Protein AF-A0A2N7QGK2-F1 (afdb_monomer_lite)

Structure (mmCIF, N/CA/C/O backbone):
data_AF-A0A2N7QGK2-F1
#
_entry.id   AF-A0A2N7QGK2-F1
#
loop_
_atom_site.group_PDB
_atom_site.id
_atom_site.type_symbol
_atom_site.label_atom_id
_atom_site.label_alt_id
_atom_site.label_comp_id
_atom_site.label_asym_id
_atom_site.label_entity_id
_atom_site.label_seq_id
_atom_site.pdbx_PDB_ins_code
_atom_site.Cartn_x
_atom_site.Cartn_y
_atom_site.Cartn_z
_atom_site.occupancy
_atom_site.B_iso_or_equiv
_atom_site.auth_seq_id
_atom_site.auth_comp_id
_atom_site.auth_asym_id
_atom_site.auth_atom_id
_atom_site.pdbx_PDB_model_num
ATOM 1 N N . MET A 1 1 ? 21.450 4.626 -48.735 1.00 31.59 1 MET A N 1
ATOM 2 C CA . MET A 1 1 ? 20.689 3.385 -48.487 1.00 31.59 1 MET A CA 1
ATOM 3 C C . MET A 1 1 ? 21.695 2.359 -48.009 1.00 31.59 1 MET A C 1
ATOM 5 O O . MET A 1 1 ? 22.580 2.026 -48.781 1.00 31.59 1 MET A O 1
ATOM 9 N N . VAL A 1 2 ? 21.659 1.987 -46.730 1.00 31.34 2 VAL A N 1
ATOM 10 C CA . VAL A 1 2 ? 22.520 0.929 -46.180 1.00 31.34 2 VAL A CA 1
ATOM 11 C C . VAL A 1 2 ? 21.706 -0.359 -46.260 1.00 31.34 2 VAL A C 1
ATOM 13 O O . VAL A 1 2 ? 20.576 -0.383 -45.774 1.00 31.34 2 VAL A O 1
ATOM 16 N N . GLU A 1 3 ? 22.226 -1.366 -46.961 1.00 29.84 3 GLU A N 1
ATOM 17 C CA . GLU A 1 3 ? 21.602 -2.686 -47.079 1.00 29.84 3 GLU A CA 1
ATOM 18 C C . GLU A 1 3 ? 21.411 -3.307 -45.692 1.00 29.84 3 GLU A C 1
ATOM 20 O O . GLU A 1 3 ? 22.331 -3.336 -44.874 1.00 29.84 3 GLU A O 1
ATOM 25 N N . ALA A 1 4 ? 20.201 -3.799 -45.431 1.00 34.41 4 ALA A N 1
ATOM 26 C CA . ALA A 1 4 ? 19.897 -4.570 -44.238 1.00 34.41 4 ALA A CA 1
ATOM 27 C C . ALA A 1 4 ? 20.666 -5.899 -44.302 1.00 34.41 4 ALA A C 1
ATOM 29 O O . ALA A 1 4 ? 20.315 -6.790 -45.076 1.00 34.41 4 ALA A O 1
ATOM 30 N N . GLY A 1 5 ? 21.730 -6.019 -43.505 1.00 33.16 5 GLY A N 1
ATOM 31 C CA . GLY A 1 5 ? 22.451 -7.273 -43.322 1.00 33.16 5 GLY A CA 1
ATOM 32 C C . GLY A 1 5 ? 21.497 -8.357 -42.819 1.00 33.16 5 GLY A C 1
ATOM 33 O O . GLY A 1 5 ? 20.797 -8.170 -41.824 1.00 33.16 5 GLY A O 1
ATOM 34 N N . SER A 1 6 ? 21.430 -9.485 -43.529 1.00 34.91 6 SER A N 1
ATOM 35 C CA . SER A 1 6 ? 20.598 -10.616 -43.125 1.00 34.91 6 SER A CA 1
ATOM 36 C C . SER A 1 6 ? 21.133 -11.196 -41.814 1.00 34.91 6 SER A C 1
ATOM 38 O O . SER A 1 6 ? 22.239 -11.745 -41.793 1.00 34.91 6 SER A O 1
ATOM 40 N N . ALA A 1 7 ? 20.355 -11.110 -40.737 1.00 37.59 7 ALA A N 1
ATOM 41 C CA . ALA A 1 7 ? 20.659 -11.801 -39.491 1.00 37.59 7 ALA A CA 1
ATOM 42 C C . ALA A 1 7 ? 20.713 -13.316 -39.763 1.00 37.59 7 ALA A C 1
ATOM 44 O O . ALA A 1 7 ? 19.697 -13.945 -40.069 1.00 37.59 7 ALA A O 1
ATOM 45 N N . LYS A 1 8 ? 21.913 -13.905 -39.717 1.00 37.50 8 LYS A N 1
ATOM 46 C CA . LYS A 1 8 ? 22.074 -15.362 -39.766 1.00 37.50 8 LYS A CA 1
ATOM 47 C C . LYS A 1 8 ? 21.465 -15.968 -38.500 1.00 37.50 8 LYS A C 1
ATOM 49 O O . LYS A 1 8 ? 21.652 -15.451 -37.405 1.00 37.50 8 LYS A O 1
ATOM 54 N N . LYS A 1 9 ? 20.751 -17.081 -38.672 1.00 42.34 9 LYS A N 1
ATOM 55 C CA . LYS A 1 9 ? 20.198 -17.901 -37.588 1.00 42.34 9 LYS A CA 1
ATOM 56 C C . LYS A 1 9 ? 21.354 -18.374 -36.688 1.00 42.34 9 LYS A C 1
ATOM 58 O O . LYS A 1 9 ? 22.266 -19.024 -37.193 1.00 42.34 9 LYS A O 1
ATOM 63 N N . MET A 1 10 ? 21.331 -18.006 -35.406 1.00 48.97 10 MET A N 1
ATOM 64 C CA . MET A 1 10 ? 22.298 -18.466 -34.400 1.00 48.97 10 MET A CA 1
ATOM 65 C C . MET A 1 10 ? 22.068 -19.942 -34.065 1.00 48.97 10 MET A C 1
ATOM 67 O O . MET A 1 10 ? 20.923 -20.364 -33.895 1.00 48.97 10 MET A O 1
ATOM 71 N N . ASP A 1 11 ? 23.154 -20.697 -33.905 1.00 47.22 11 ASP A N 1
ATOM 72 C CA . ASP A 1 11 ? 23.124 -21.965 -33.178 1.00 47.22 11 ASP A CA 1
ATOM 73 C C . ASP A 1 11 ? 23.113 -21.665 -31.666 1.00 47.22 11 ASP A C 1
ATOM 75 O O . ASP A 1 11 ? 23.934 -20.866 -31.201 1.00 47.22 11 ASP A O 1
ATOM 79 N N . PRO A 1 12 ? 22.197 -22.257 -30.877 1.00 49.91 12 PRO A N 1
ATOM 80 C CA . PRO A 1 12 ? 22.110 -21.995 -29.444 1.00 49.91 12 PRO A CA 1
ATOM 81 C C . PRO A 1 12 ? 23.378 -22.492 -28.738 1.00 49.91 12 PRO A C 1
ATOM 83 O O . PRO A 1 12 ? 23.637 -23.692 -28.649 1.00 49.91 12 PRO A O 1
ATOM 86 N N . ASN A 1 13 ? 24.189 -21.562 -28.230 1.00 52.72 13 ASN A N 1
ATOM 87 C CA . ASN A 1 13 ? 25.370 -21.877 -27.433 1.00 52.72 13 ASN A CA 1
ATOM 88 C C . ASN A 1 13 ? 24.963 -22.034 -25.956 1.00 52.72 13 ASN A C 1
ATOM 90 O O . ASN A 1 13 ? 24.360 -21.140 -25.368 1.00 52.72 13 ASN A O 1
ATOM 94 N N . LEU A 1 14 ? 25.321 -23.168 -25.348 1.00 46.94 14 LEU A N 1
ATOM 95 C CA . LEU A 1 14 ? 24.983 -23.544 -23.968 1.00 46.94 14 LEU A CA 1
ATOM 96 C C . LEU A 1 14 ? 25.544 -22.571 -22.907 1.00 46.94 14 LEU A C 1
ATOM 98 O O . LEU A 1 14 ? 25.054 -22.530 -21.783 1.00 46.94 14 LEU A O 1
ATOM 102 N N . PHE A 1 15 ? 26.571 -21.790 -23.260 1.00 49.19 15 PHE A N 1
ATOM 103 C CA . PHE A 1 15 ? 27.162 -20.754 -22.404 1.00 49.19 15 PHE A CA 1
ATOM 104 C C . PHE A 1 15 ? 26.573 -19.356 -22.639 1.00 49.19 15 PHE A C 1
ATOM 106 O O . PHE A 1 15 ? 26.919 -18.415 -21.925 1.00 49.19 15 PHE A O 1
ATOM 113 N N . THR A 1 16 ? 25.691 -19.200 -23.629 1.00 53.72 16 THR A N 1
ATOM 114 C CA . THR A 1 16 ? 24.839 -18.013 -23.749 1.00 53.72 16 THR A CA 1
ATOM 115 C C . THR A 1 16 ? 23.720 -18.196 -22.745 1.00 53.72 16 THR A C 1
ATOM 117 O O . THR A 1 16 ? 22.772 -18.942 -22.972 1.00 53.72 16 THR A O 1
ATOM 120 N N . ILE A 1 17 ? 23.870 -17.562 -21.587 1.00 50.09 17 ILE A N 1
ATOM 121 C CA . ILE A 1 17 ? 22.750 -17.362 -20.681 1.00 50.09 17 ILE A CA 1
ATOM 122 C C . ILE A 1 17 ? 21.786 -16.462 -21.455 1.00 50.09 17 ILE A C 1
ATOM 124 O O . ILE A 1 17 ? 22.026 -15.265 -21.579 1.00 50.09 17 ILE A O 1
ATOM 128 N N . GLU A 1 18 ? 20.750 -17.044 -22.057 1.00 49.44 18 GLU A N 1
ATOM 129 C CA . GLU A 1 18 ? 19.588 -16.274 -22.486 1.00 49.44 18 GLU A CA 1
ATOM 130 C C . GLU A 1 18 ? 18.970 -15.682 -21.218 1.00 49.44 18 GLU A C 1
ATOM 132 O O . GLU A 1 18 ? 18.268 -16.358 -20.459 1.00 49.44 18 GLU A O 1
ATOM 137 N N . GLU A 1 19 ? 19.305 -14.429 -20.929 1.00 53.41 19 GLU A N 1
ATOM 138 C CA . GLU A 1 19 ? 18.652 -13.672 -19.874 1.00 53.41 19 GLU A CA 1
ATOM 139 C C . GLU A 1 19 ? 17.270 -13.250 -20.372 1.00 53.41 19 GLU A C 1
ATOM 141 O O . GLU A 1 19 ? 17.072 -12.158 -20.896 1.00 53.41 19 GLU A O 1
ATOM 146 N N . HIS A 1 20 ? 16.294 -14.145 -20.219 1.00 56.91 20 HIS A N 1
ATOM 147 C CA . HIS A 1 20 ? 14.888 -13.801 -20.406 1.00 56.91 20 HIS A CA 1
ATOM 148 C C . HIS A 1 20 ? 14.471 -12.836 -19.291 1.00 56.91 20 HIS A C 1
ATOM 150 O O . HIS A 1 20 ? 14.299 -13.236 -18.136 1.00 56.91 20 HIS A O 1
ATOM 156 N N . GLN A 1 21 ? 14.338 -11.552 -19.623 1.00 66.00 21 GLN A N 1
ATOM 157 C CA . GLN A 1 21 ? 13.759 -10.563 -18.720 1.00 66.00 21 GLN A CA 1
ATOM 158 C C . GLN A 1 21 ? 12.235 -10.682 -18.757 1.00 66.00 21 GLN A C 1
ATOM 160 O O . GLN A 1 21 ? 11.614 -10.631 -19.813 1.00 66.00 21 GLN A O 1
ATOM 165 N N . THR A 1 22 ? 11.610 -10.828 -17.591 1.00 73.00 22 THR A N 1
ATOM 166 C CA . THR A 1 22 ? 10.149 -10.886 -17.464 1.00 73.00 22 THR A CA 1
ATOM 167 C C . THR A 1 22 ? 9.682 -9.848 -16.457 1.00 73.00 22 THR A C 1
ATOM 169 O O . THR A 1 22 ? 10.324 -9.627 -15.430 1.00 73.00 22 THR A O 1
ATOM 172 N N . TYR A 1 23 ? 8.541 -9.223 -16.735 1.00 80.88 23 TYR A N 1
ATOM 173 C CA . TYR A 1 23 ? 7.932 -8.239 -15.847 1.00 80.88 23 TYR A CA 1
ATOM 174 C C . TYR A 1 23 ? 6.905 -8.891 -14.923 1.00 80.88 23 TYR A C 1
ATOM 176 O O . TYR A 1 23 ? 6.060 -9.673 -15.356 1.00 80.88 23 TYR A O 1
ATOM 184 N N . TYR A 1 24 ? 6.948 -8.518 -13.647 1.00 83.44 24 TYR A N 1
ATOM 185 C CA . TYR A 1 24 ? 5.955 -8.911 -12.653 1.00 83.44 24 TYR A CA 1
ATOM 186 C C . TYR A 1 24 ? 4.996 -7.754 -12.382 1.00 83.44 24 TYR A C 1
ATOM 188 O O . TYR A 1 24 ? 5.403 -6.594 -12.328 1.00 83.44 24 TYR A O 1
ATOM 196 N N . ILE A 1 25 ? 3.719 -8.078 -12.178 1.00 85.50 25 ILE A N 1
ATOM 197 C CA . ILE A 1 25 ? 2.685 -7.104 -11.825 1.00 85.50 25 ILE A CA 1
ATOM 198 C C . ILE A 1 25 ? 2.242 -7.363 -10.391 1.00 85.50 25 ILE A C 1
ATOM 200 O O . ILE A 1 25 ? 1.795 -8.460 -10.050 1.00 85.50 25 ILE A O 1
ATOM 204 N N . TYR A 1 26 ? 2.310 -6.322 -9.567 1.00 87.00 26 TYR A N 1
ATOM 205 C CA . TYR A 1 26 ? 1.813 -6.331 -8.198 1.00 87.00 26 TYR A CA 1
ATOM 206 C C . TYR A 1 26 ? 0.690 -5.306 -8.056 1.00 87.00 26 TYR A C 1
ATOM 208 O O . TYR A 1 26 ? 0.735 -4.220 -8.630 1.00 87.00 26 TYR A O 1
ATOM 216 N N . THR A 1 27 ? -0.340 -5.645 -7.285 1.00 89.12 27 THR A N 1
ATOM 217 C CA . THR A 1 27 ? -1.419 -4.718 -6.928 1.00 89.12 27 THR A CA 1
ATOM 218 C C . THR A 1 27 ? -1.543 -4.696 -5.418 1.00 89.12 27 THR A C 1
ATOM 220 O O . THR A 1 27 ? -1.764 -5.734 -4.799 1.00 89.12 27 THR A O 1
ATOM 223 N N . VAL A 1 28 ? -1.400 -3.509 -4.833 1.00 89.50 28 VAL A N 1
ATOM 224 C CA . VAL A 1 28 ? -1.528 -3.290 -3.393 1.00 89.50 28 VAL A CA 1
ATOM 225 C C . VAL A 1 28 ? -2.655 -2.294 -3.168 1.00 89.50 28 VAL A C 1
ATOM 227 O O . VAL A 1 28 ? -2.671 -1.221 -3.768 1.00 89.50 28 VAL A O 1
ATOM 230 N N . VAL A 1 29 ? -3.607 -2.661 -2.312 1.00 91.44 29 VAL A N 1
ATOM 231 C CA . VAL A 1 29 ? -4.734 -1.810 -1.920 1.00 91.44 29 VAL A CA 1
ATOM 232 C C . VAL A 1 29 ? -4.674 -1.626 -0.413 1.00 91.44 29 VAL A C 1
ATOM 234 O O . VAL A 1 29 ? -4.607 -2.605 0.329 1.00 91.44 29 VAL A O 1
ATOM 237 N N . ILE A 1 30 ? -4.682 -0.371 0.031 1.00 90.31 30 ILE A N 1
ATOM 238 C CA . ILE A 1 30 ? -4.550 -0.007 1.441 1.00 90.31 30 ILE A CA 1
ATOM 239 C C . ILE A 1 30 ? -5.795 0.775 1.858 1.00 90.31 30 ILE A C 1
ATOM 241 O O . ILE A 1 30 ? -6.020 1.887 1.385 1.00 90.31 30 ILE A O 1
ATOM 245 N N . ASP A 1 31 ? -6.591 0.209 2.768 1.00 89.62 31 ASP A N 1
ATOM 246 C CA . ASP A 1 31 ? -7.674 0.938 3.434 1.00 89.62 31 ASP A CA 1
ATOM 247 C C . ASP A 1 31 ? -7.099 1.750 4.602 1.00 89.62 31 ASP A C 1
ATOM 249 O O . ASP A 1 31 ? -6.971 1.265 5.729 1.00 89.62 31 ASP A O 1
ATOM 253 N N . VAL A 1 32 ? -6.737 3.002 4.314 1.00 88.31 32 VAL A N 1
ATOM 254 C CA . VAL A 1 32 ? -6.135 3.936 5.278 1.00 88.31 32 VAL A CA 1
ATOM 255 C C . VAL A 1 32 ? -7.015 4.123 6.521 1.00 88.31 32 VAL A C 1
ATOM 257 O O . VAL A 1 32 ? -6.496 4.246 7.631 1.00 88.31 32 VAL A O 1
ATOM 260 N N . ASN A 1 33 ? -8.343 4.074 6.375 1.00 84.44 33 ASN A N 1
ATOM 261 C CA . ASN A 1 33 ? -9.278 4.337 7.471 1.00 84.44 33 ASN A CA 1
ATOM 262 C C . ASN A 1 33 ? -9.309 3.228 8.526 1.00 84.44 33 ASN A C 1
ATOM 264 O O . ASN A 1 33 ? -9.714 3.490 9.667 1.00 84.44 33 ASN A O 1
ATOM 268 N N . ARG A 1 34 ? -8.883 2.016 8.156 1.00 87.75 34 ARG A N 1
ATOM 269 C CA . ARG A 1 34 ? -8.782 0.854 9.048 1.00 87.75 34 ARG A CA 1
ATOM 270 C C . ARG A 1 34 ? -7.417 0.717 9.714 1.00 87.75 34 ARG A C 1
ATOM 272 O O . ARG A 1 34 ? -7.270 -0.087 10.628 1.00 87.75 34 ARG A O 1
ATOM 279 N N . ILE A 1 35 ? -6.412 1.489 9.304 1.00 88.94 35 ILE A N 1
ATOM 280 C CA . ILE A 1 35 ? -5.061 1.325 9.844 1.00 88.94 35 ILE A CA 1
ATOM 281 C C . ILE A 1 35 ? -5.010 1.705 11.320 1.00 88.94 35 ILE A C 1
ATOM 283 O O . ILE A 1 35 ? -5.456 2.773 11.747 1.00 88.94 35 ILE A O 1
ATOM 287 N N . GLY A 1 36 ? -4.442 0.793 12.111 1.00 87.50 36 GLY A N 1
ATOM 288 C CA . GLY A 1 36 ? -4.378 0.924 13.559 1.00 87.50 36 GLY A CA 1
ATOM 289 C C . GLY A 1 36 ? -5.759 0.968 14.208 1.00 87.50 36 GLY A C 1
ATOM 290 O O . GLY A 1 36 ? -5.880 1.593 15.255 1.00 87.50 36 GLY A O 1
ATOM 291 N N . LYS A 1 37 ? -6.782 0.378 13.580 1.00 91.00 37 LYS A N 1
ATOM 292 C CA . LYS A 1 37 ? -8.082 0.106 14.190 1.00 91.00 37 LYS A CA 1
ATOM 293 C C . LYS A 1 37 ? -8.366 -1.385 14.101 1.00 91.00 37 LYS A C 1
ATOM 295 O O . LYS A 1 37 ? -8.123 -1.990 13.061 1.00 91.00 37 LYS A O 1
ATOM 300 N N . ASP A 1 38 ? -8.891 -1.951 15.172 1.00 91.62 38 ASP A N 1
ATOM 301 C CA . ASP A 1 38 ? -9.326 -3.342 15.205 1.00 91.62 38 ASP A CA 1
ATOM 302 C C . ASP A 1 38 ? -10.607 -3.461 16.027 1.00 91.62 38 ASP A C 1
ATOM 304 O O . ASP A 1 38 ? -10.872 -2.624 16.892 1.00 91.62 38 ASP A O 1
ATOM 308 N N . VAL A 1 39 ? -11.424 -4.468 15.740 1.00 90.31 39 VAL A N 1
ATOM 309 C CA . VAL A 1 39 ? -12.708 -4.668 16.415 1.00 90.31 39 VAL A CA 1
ATOM 310 C C . VAL A 1 39 ? -12.880 -6.137 16.754 1.00 90.31 39 VAL A C 1
ATOM 312 O O . VAL A 1 39 ? -12.883 -6.997 15.874 1.00 90.31 39 VAL A O 1
ATOM 315 N N . ILE A 1 40 ? -13.080 -6.417 18.041 1.00 89.31 40 ILE A N 1
ATOM 316 C CA . ILE A 1 40 ? -13.353 -7.763 18.543 1.00 89.31 40 ILE A CA 1
ATOM 317 C C . ILE A 1 40 ? -14.791 -7.825 19.044 1.00 89.31 40 ILE A C 1
ATOM 319 O O . ILE A 1 40 ? -15.233 -6.976 19.818 1.00 89.31 40 ILE A O 1
ATOM 323 N N . TYR A 1 41 ? -15.502 -8.874 18.639 1.00 87.38 41 TYR A N 1
ATOM 324 C CA . TYR A 1 41 ? -16.854 -9.164 19.102 1.00 87.38 41 TYR A CA 1
ATOM 325 C C . TYR A 1 41 ? -16.824 -10.316 20.100 1.00 87.38 41 TYR A C 1
ATOM 327 O O . TYR A 1 41 ? -16.267 -11.377 19.819 1.00 87.38 41 TYR A O 1
ATOM 335 N N . ILE A 1 42 ? -17.439 -10.111 21.262 1.00 84.94 42 ILE A N 1
ATOM 336 C CA . ILE A 1 42 ? -17.544 -11.118 22.319 1.00 84.94 42 ILE A CA 1
ATOM 337 C C . ILE A 1 42 ? -19.012 -11.324 22.664 1.00 84.94 42 ILE A C 1
ATOM 339 O O . ILE A 1 42 ? -19.740 -10.367 22.908 1.00 84.94 42 ILE A O 1
ATOM 343 N N . GLU A 1 43 ? -19.451 -12.577 22.715 1.00 83.88 43 GLU A N 1
ATOM 344 C CA . GLU A 1 43 ? -20.802 -12.912 23.153 1.00 83.88 43 GLU A CA 1
ATOM 345 C C . GLU A 1 43 ? -20.998 -12.606 24.642 1.00 83.88 43 GLU A C 1
ATOM 347 O O . GLU A 1 43 ? -20.178 -12.969 25.491 1.00 83.88 43 GLU A O 1
ATOM 352 N N . LYS A 1 44 ? -22.117 -11.958 24.975 1.00 79.31 44 LYS A N 1
ATOM 353 C CA . LYS A 1 44 ? -22.551 -11.786 26.359 1.00 79.31 44 LYS A CA 1
ATOM 354 C C . LYS A 1 44 ? -22.920 -13.160 26.906 1.00 79.31 44 LYS A C 1
ATOM 356 O O . LYS A 1 44 ? -23.948 -13.721 26.538 1.00 79.31 44 LYS A O 1
ATOM 361 N N . LYS A 1 45 ? -22.108 -13.704 27.815 1.00 71.44 45 LYS A N 1
ATOM 362 C CA . LYS A 1 45 ? -22.502 -14.906 28.556 1.00 71.44 45 LYS A CA 1
ATOM 363 C C . LYS A 1 45 ? -23.736 -14.572 29.399 1.00 71.44 45 LYS A C 1
ATOM 365 O O . LYS A 1 45 ? -23.641 -13.831 30.377 1.00 71.44 45 LYS A O 1
ATOM 370 N N . GLU A 1 46 ? -24.895 -15.122 29.042 1.00 57.25 46 GLU A N 1
ATOM 371 C CA . GLU A 1 46 ? -26.051 -15.124 29.938 1.00 57.25 46 GLU A CA 1
ATOM 372 C C . GLU A 1 46 ? -25.665 -15.861 31.229 1.00 57.25 46 GLU A C 1
ATOM 374 O O . GLU A 1 46 ? -24.977 -16.888 31.192 1.00 57.25 46 GLU A O 1
ATOM 379 N N . LYS A 1 47 ? -26.084 -15.347 32.394 1.00 46.47 47 LYS A N 1
ATOM 380 C CA . LYS A 1 47 ? -25.908 -16.054 33.670 1.00 46.47 47 LYS A CA 1
ATOM 381 C C . LYS A 1 47 ? -26.715 -17.359 33.622 1.00 46.47 47 LYS A C 1
ATOM 383 O O . LYS A 1 47 ? -27.866 -17.386 34.051 1.00 46.47 47 LYS A O 1
ATOM 388 N N . LYS A 1 48 ? -26.130 -18.450 33.116 1.00 41.31 48 LYS A N 1
ATOM 389 C CA . LYS A 1 48 ? -26.693 -19.795 33.296 1.00 41.31 48 LYS A CA 1
ATOM 390 C C . LYS A 1 48 ? -26.822 -20.043 34.803 1.00 41.31 48 LYS A C 1
ATOM 392 O O . LYS A 1 48 ? -25.865 -19.811 35.549 1.00 41.31 48 LYS A O 1
ATOM 397 N N . LYS A 1 49 ? -28.009 -20.471 35.250 1.00 40.25 49 LYS A N 1
ATOM 398 C CA . LYS A 1 49 ? -28.250 -20.905 36.635 1.00 40.25 49 LYS A CA 1
ATOM 399 C C . LYS A 1 49 ? -27.225 -21.991 36.984 1.00 40.25 49 LYS A C 1
ATOM 401 O O . LYS A 1 49 ? -26.910 -22.830 36.146 1.00 40.25 49 LYS A O 1
ATOM 406 N N . GLU A 1 50 ? -26.716 -21.976 38.215 1.00 45.75 50 GLU A N 1
ATOM 407 C CA . GLU A 1 50 ? -25.597 -22.817 38.686 1.00 45.75 50 GLU A CA 1
ATOM 408 C C . GLU A 1 50 ? -25.746 -24.327 38.425 1.00 45.75 50 GLU A C 1
ATOM 410 O O . GLU A 1 50 ? -24.744 -25.032 38.415 1.00 45.75 50 GLU A O 1
ATOM 415 N N . LYS A 1 51 ? -26.955 -24.826 38.144 1.00 41.88 51 LYS A N 1
ATOM 416 C CA . LYS A 1 51 ? -27.219 -26.250 37.892 1.00 41.88 51 LYS A CA 1
ATOM 417 C C . LYS A 1 51 ? -26.798 -26.777 36.512 1.00 41.88 51 LYS A C 1
ATOM 419 O O . LYS A 1 51 ? -26.744 -27.989 36.357 1.00 41.88 51 LYS A O 1
ATOM 424 N N . ASP A 1 52 ? -26.451 -25.917 35.550 1.00 44.88 52 ASP A N 1
ATOM 425 C CA . ASP A 1 52 ? -26.085 -26.356 34.187 1.00 44.88 52 ASP A CA 1
ATOM 426 C C . ASP A 1 52 ? -24.574 -26.281 33.887 1.00 44.88 52 ASP A C 1
ATOM 428 O O . ASP A 1 52 ? -24.146 -26.577 32.771 1.00 44.88 52 ASP A O 1
ATOM 432 N N . ARG A 1 53 ? -23.742 -25.871 34.858 1.00 46.03 53 ARG A N 1
ATOM 433 C CA . ARG A 1 53 ? -22.288 -25.686 34.659 1.00 46.03 53 ARG A CA 1
ATOM 434 C C . ARG A 1 53 ? -21.487 -26.991 34.605 1.00 46.03 53 ARG A C 1
ATOM 436 O O . ARG A 1 53 ? -20.356 -26.973 34.137 1.00 46.03 53 ARG A O 1
ATOM 443 N N . GLU A 1 54 ? -22.056 -28.116 35.033 1.00 43.88 54 GLU A N 1
ATOM 444 C CA . GLU A 1 54 ? -21.328 -29.392 35.147 1.00 43.88 54 GLU A CA 1
ATOM 445 C C . GLU A 1 54 ? -21.127 -30.154 33.820 1.00 43.88 54 GLU A C 1
ATOM 447 O O . GLU A 1 54 ? -20.556 -31.238 33.840 1.00 43.88 54 GLU A O 1
ATOM 452 N N . LYS A 1 55 ? -21.554 -29.631 32.658 1.00 43.66 55 LYS A N 1
ATOM 453 C CA . LYS A 1 55 ? -21.478 -30.377 31.378 1.00 43.66 55 LYS A CA 1
ATOM 454 C C . LYS A 1 55 ? -20.698 -29.726 30.231 1.00 43.66 55 LYS A C 1
ATOM 456 O O . LYS A 1 55 ? -20.721 -30.266 29.130 1.00 43.66 55 LYS A O 1
ATOM 461 N N . ASP A 1 56 ? -19.980 -28.625 30.451 1.00 46.16 56 ASP A N 1
ATOM 462 C CA . ASP A 1 56 ? -19.120 -28.031 29.412 1.00 46.16 56 ASP A CA 1
ATOM 463 C C . ASP A 1 56 ? -17.642 -28.426 29.636 1.00 46.16 56 ASP A C 1
ATOM 465 O O . ASP A 1 56 ? -16.830 -27.652 30.136 1.00 46.16 56 ASP A O 1
ATOM 469 N N . GLU A 1 57 ? -17.268 -29.650 29.242 1.00 42.16 57 GLU A N 1
ATOM 470 C CA . GLU A 1 57 ? -15.893 -30.196 29.300 1.00 42.16 57 GLU A CA 1
ATOM 471 C C . GLU A 1 57 ? -14.929 -29.623 28.231 1.00 42.16 57 GLU A C 1
ATOM 473 O O . GLU A 1 57 ? -14.002 -30.294 27.782 1.00 42.16 57 GLU A O 1
ATOM 478 N N . ASN A 1 58 ? -15.079 -28.361 27.821 1.00 43.75 58 ASN A N 1
ATOM 479 C CA . ASN A 1 58 ? -14.112 -27.708 26.929 1.00 43.75 58 ASN A CA 1
ATOM 480 C C . ASN A 1 58 ? -13.099 -26.880 27.735 1.00 43.75 58 ASN A C 1
ATOM 482 O O . ASN A 1 58 ? -13.173 -25.654 27.803 1.00 43.75 58 ASN A O 1
ATOM 486 N N . LYS A 1 59 ? -12.108 -27.576 28.309 1.00 44.62 59 LYS A N 1
ATOM 487 C CA . LYS A 1 59 ? -11.013 -27.063 29.166 1.00 44.62 59 LYS A CA 1
ATOM 488 C C . LYS A 1 59 ? -10.076 -26.001 28.547 1.00 44.62 59 LYS A C 1
ATOM 490 O O . LYS A 1 59 ? -9.117 -25.614 29.201 1.00 44.62 59 LYS A O 1
ATOM 495 N N . ASN A 1 60 ? -10.336 -25.505 27.335 1.00 43.59 60 ASN A N 1
ATOM 496 C CA . ASN A 1 60 ? -9.452 -24.561 26.632 1.00 43.59 60 ASN A CA 1
ATOM 497 C C . ASN A 1 60 ? -10.083 -23.195 26.301 1.00 43.59 60 ASN A C 1
ATOM 499 O O . ASN A 1 60 ? -9.448 -22.386 25.623 1.00 43.59 60 ASN A O 1
ATOM 503 N N . LYS A 1 61 ? -11.308 -22.892 26.751 1.00 53.47 61 LYS A N 1
ATOM 504 C CA . LYS A 1 61 ? -11.852 -21.531 26.607 1.00 53.47 61 LYS A CA 1
ATOM 505 C C . LYS A 1 61 ? -11.329 -20.655 27.741 1.00 53.47 61 LYS A C 1
ATOM 507 O O . LYS A 1 61 ? -11.779 -20.778 28.872 1.00 53.47 61 LYS A O 1
ATOM 512 N N . LYS A 1 62 ? -10.388 -19.760 27.424 1.00 59.28 62 LYS A N 1
ATOM 513 C CA . LYS A 1 62 ? -10.035 -18.659 28.325 1.00 59.28 62 LYS A CA 1
ATOM 514 C C . LYS A 1 62 ? -11.283 -17.822 28.575 1.00 59.28 62 LYS A C 1
ATOM 516 O O . LYS A 1 62 ? -11.891 -17.322 27.626 1.00 59.28 62 LYS A O 1
ATOM 521 N N . ASP A 1 63 ? -11.667 -17.688 29.835 1.00 66.12 63 ASP A N 1
ATOM 522 C CA . ASP A 1 63 ? -12.834 -16.906 30.210 1.00 66.12 63 ASP A CA 1
ATOM 523 C C . ASP A 1 63 ? -12.488 -15.417 30.164 1.00 66.12 63 ASP A C 1
ATOM 525 O O . ASP A 1 63 ? -11.701 -14.911 30.968 1.00 66.12 63 ASP A O 1
ATOM 529 N N . ILE A 1 64 ? -13.058 -14.735 29.168 1.00 72.06 64 ILE A N 1
ATOM 530 C CA . ILE A 1 64 ? -13.038 -13.280 29.066 1.00 72.06 64 ILE A CA 1
ATOM 531 C C . ILE A 1 64 ? -14.283 -12.749 29.771 1.00 72.06 64 ILE A C 1
ATOM 533 O O . ILE A 1 64 ? -15.408 -13.121 29.428 1.00 72.06 64 ILE A O 1
ATOM 537 N N . GLU A 1 65 ? -14.077 -11.868 30.741 1.00 74.44 65 GLU A N 1
ATOM 538 C CA . GLU A 1 65 ? -15.135 -11.200 31.493 1.00 74.44 65 GLU A CA 1
ATOM 539 C C . GLU A 1 65 ? -15.005 -9.687 31.327 1.00 74.44 65 GLU A C 1
ATOM 541 O O . GLU A 1 65 ? -13.909 -9.136 31.416 1.00 74.44 65 GLU A O 1
ATOM 546 N N . ILE A 1 66 ? -16.124 -9.000 31.103 1.00 75.38 66 ILE A N 1
ATOM 547 C CA . ILE A 1 66 ? -16.164 -7.537 31.050 1.00 75.38 66 ILE A CA 1
ATOM 548 C C . ILE A 1 66 ? -16.906 -7.051 32.287 1.00 75.38 66 ILE A C 1
ATOM 550 O O . ILE A 1 66 ? -18.061 -7.413 32.507 1.00 75.38 66 ILE A O 1
ATOM 554 N N . ILE A 1 67 ? -16.224 -6.257 33.109 1.00 74.25 67 ILE A N 1
ATOM 555 C CA . ILE A 1 67 ? -16.750 -5.745 34.376 1.00 74.25 67 ILE A CA 1
ATOM 556 C C . ILE A 1 67 ? -16.798 -4.226 34.304 1.00 74.25 67 ILE A C 1
ATOM 558 O O . ILE A 1 67 ? -15.862 -3.589 33.829 1.00 74.25 67 ILE A O 1
ATOM 562 N N . GLU A 1 68 ? -17.874 -3.636 34.805 1.00 70.75 68 GLU A N 1
ATOM 563 C CA . GLU A 1 68 ? -17.979 -2.193 34.971 1.00 70.75 68 GLU A CA 1
ATOM 564 C C . GLU A 1 68 ? -17.479 -1.789 36.363 1.00 70.75 68 GLU A C 1
ATOM 566 O O . GLU A 1 68 ? -17.974 -2.273 37.383 1.00 70.75 68 GLU A O 1
ATOM 571 N N . LYS A 1 69 ? -16.469 -0.919 36.414 1.00 67.50 69 LYS A N 1
ATOM 572 C CA . LYS A 1 69 ? -15.927 -0.361 37.655 1.00 67.50 69 LYS A CA 1
ATOM 573 C C . LYS A 1 69 ? -15.785 1.148 37.487 1.00 67.50 69 LYS A C 1
ATOM 575 O O . LYS A 1 69 ? -15.145 1.602 36.546 1.00 67.50 69 LYS A O 1
ATOM 580 N N . GLU A 1 70 ? -16.402 1.920 38.385 1.00 58.72 70 GLU A N 1
ATOM 581 C CA . GLU A 1 70 ? -16.331 3.396 38.385 1.00 58.72 70 GLU A CA 1
ATOM 582 C C . GLU A 1 70 ? -16.734 4.035 37.034 1.00 58.72 70 GLU A C 1
ATOM 584 O O . GLU A 1 70 ? -16.142 5.016 36.589 1.00 58.72 70 GLU A O 1
ATOM 589 N N . GLY A 1 71 ? -17.725 3.454 36.344 1.00 65.12 71 GLY A N 1
ATOM 590 C CA . GLY A 1 71 ? -18.206 3.930 35.038 1.00 65.12 71 GLY A CA 1
ATOM 591 C C . GLY A 1 71 ? -17.293 3.603 33.849 1.00 65.12 71 GLY A C 1
ATOM 592 O O . GLY A 1 71 ? -17.559 4.048 32.734 1.00 65.12 71 GLY A O 1
ATOM 593 N N . LYS A 1 72 ? -16.219 2.825 34.054 1.00 68.06 72 LYS A N 1
ATOM 594 C CA . LYS A 1 72 ? -15.353 2.301 32.988 1.00 68.06 72 LYS A CA 1
ATOM 595 C C . LYS A 1 72 ? -15.500 0.785 32.877 1.00 68.06 72 LYS A C 1
ATOM 597 O O . LYS A 1 72 ? -15.475 0.068 33.877 1.00 68.06 72 LYS A O 1
ATOM 602 N N . LYS A 1 73 ? -15.632 0.287 31.647 1.00 71.44 73 LYS A N 1
ATOM 603 C CA . LYS A 1 73 ? -15.643 -1.151 31.349 1.00 71.44 73 LYS A CA 1
ATOM 604 C C . LYS A 1 73 ? -14.206 -1.664 31.264 1.00 71.44 73 LYS A C 1
ATOM 606 O O . LYS A 1 73 ? -13.401 -1.128 30.509 1.00 71.44 73 LYS A O 1
ATOM 611 N N . ILE A 1 74 ? -13.899 -2.692 32.044 1.00 76.81 74 ILE A N 1
ATOM 612 C CA . ILE A 1 74 ? -12.580 -3.319 32.157 1.00 76.81 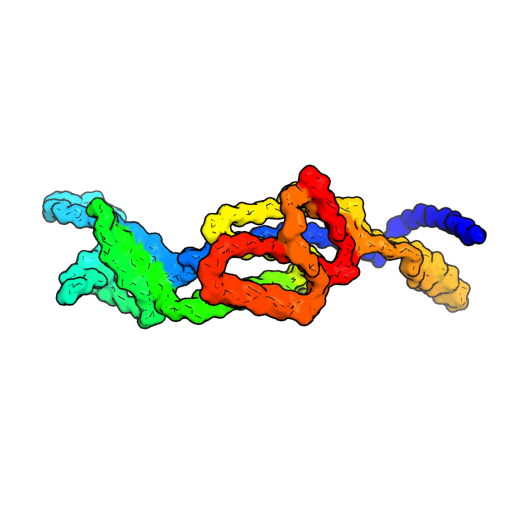74 ILE A CA 1
ATOM 613 C C . ILE A 1 74 ? -12.679 -4.746 31.626 1.00 76.81 74 ILE A C 1
ATOM 615 O O . ILE A 1 74 ? -13.630 -5.463 31.942 1.00 76.81 74 ILE A O 1
ATOM 619 N N . ILE A 1 75 ? -11.683 -5.165 30.845 1.00 81.38 75 ILE A N 1
ATOM 620 C CA . ILE A 1 75 ? -11.580 -6.530 30.324 1.00 81.38 75 ILE A CA 1
ATOM 621 C C . ILE A 1 75 ? -10.704 -7.344 31.276 1.00 81.38 75 ILE A C 1
ATOM 623 O O . ILE A 1 75 ? -9.567 -6.966 31.568 1.00 81.38 75 ILE A O 1
ATOM 627 N N . LYS A 1 76 ? -11.228 -8.477 31.741 1.00 78.62 76 LYS A N 1
ATOM 628 C CA . LYS A 1 76 ? -10.483 -9.482 32.492 1.00 78.62 76 LYS A CA 1
ATOM 629 C C . LYS A 1 76 ? -10.325 -10.756 31.680 1.00 78.62 76 LYS A C 1
ATOM 631 O O . LYS A 1 76 ? -11.273 -11.216 31.052 1.00 78.62 76 LYS A O 1
ATOM 636 N N . LEU A 1 77 ? -9.136 -11.338 31.745 1.00 78.62 77 LEU A N 1
ATOM 637 C CA . LEU A 1 77 ? -8.825 -12.664 31.224 1.00 78.62 77 LEU A CA 1
ATOM 638 C C . LEU A 1 77 ? -8.438 -13.546 32.408 1.00 78.62 77 LEU A C 1
ATOM 640 O O . LEU A 1 77 ? -7.493 -13.213 33.121 1.00 78.62 77 LEU A O 1
ATOM 644 N N . GLU A 1 78 ? -9.164 -14.643 32.636 1.00 76.69 78 GLU A N 1
ATOM 645 C CA . GLU A 1 78 ? -8.858 -15.593 33.726 1.00 76.69 78 GLU A CA 1
ATOM 646 C C . GLU A 1 78 ? -8.759 -14.902 35.107 1.00 76.69 78 GLU A C 1
ATOM 648 O O . GLU A 1 78 ? -7.910 -15.217 35.938 1.00 76.69 78 GLU A O 1
ATOM 653 N N . GLY A 1 79 ? -9.609 -13.896 35.342 1.00 72.69 79 GLY A N 1
ATOM 654 C CA . GLY A 1 79 ? -9.645 -13.120 36.587 1.00 72.69 79 GLY A CA 1
ATOM 655 C C . GLY A 1 79 ? -8.643 -11.960 36.675 1.00 72.69 79 GLY A C 1
ATOM 656 O O . GLY A 1 79 ? -8.802 -11.101 37.547 1.00 72.69 79 GLY A O 1
ATOM 657 N N . ASN A 1 80 ? -7.680 -11.865 35.754 1.00 78.69 80 ASN A N 1
ATOM 658 C CA . ASN A 1 80 ? -6.691 -10.787 35.711 1.00 78.69 80 ASN A CA 1
ATOM 659 C C . ASN A 1 80 ? -7.132 -9.647 34.791 1.00 78.69 80 ASN A C 1
ATOM 661 O O . ASN A 1 80 ? -7.549 -9.877 33.659 1.00 78.69 80 ASN A O 1
ATOM 665 N N . GLU A 1 81 ? -7.009 -8.407 35.266 1.00 81.19 81 GLU A N 1
ATOM 666 C CA . GLU A 1 81 ? -7.239 -7.209 34.455 1.00 81.19 81 GLU A CA 1
ATOM 667 C C . GLU A 1 81 ? -6.193 -7.098 33.341 1.00 81.19 81 GLU A C 1
ATOM 669 O O . GLU A 1 81 ? -4.986 -7.127 33.600 1.00 81.19 81 GLU A O 1
ATOM 674 N N . ILE A 1 82 ? -6.660 -6.954 32.099 1.00 82.81 82 ILE A N 1
ATOM 675 C CA . ILE A 1 82 ? -5.779 -6.730 30.957 1.00 82.81 82 ILE A CA 1
ATOM 676 C C . ILE A 1 82 ? -5.360 -5.262 30.954 1.00 82.81 82 ILE A C 1
ATOM 678 O O . ILE A 1 82 ? -6.182 -4.362 30.791 1.00 82.81 82 ILE A O 1
ATOM 682 N N . LYS A 1 83 ? -4.055 -5.028 31.084 1.00 82.50 83 LYS A N 1
ATOM 683 C CA . LYS A 1 83 ? -3.454 -3.719 30.831 1.00 82.50 83 LYS A CA 1
ATOM 684 C C . LYS A 1 83 ? -3.086 -3.635 29.358 1.00 82.50 83 LYS A C 1
ATOM 686 O O . LYS A 1 83 ? -2.254 -4.405 28.886 1.00 82.50 83 LYS A O 1
ATOM 691 N N . PHE A 1 84 ? -3.719 -2.713 28.647 1.00 83.50 84 PHE A N 1
ATOM 692 C CA . PHE A 1 84 ? -3.375 -2.423 27.262 1.00 83.50 84 PHE A CA 1
ATOM 693 C C . PHE A 1 84 ? -2.186 -1.470 27.191 1.00 83.50 84 PHE A C 1
ATOM 695 O O . PHE A 1 84 ? -1.909 -0.729 28.138 1.00 83.50 84 PHE A O 1
ATOM 702 N N . ASP A 1 85 ? -1.494 -1.505 26.055 1.00 85.50 85 ASP A N 1
ATOM 703 C CA . ASP A 1 85 ? -0.464 -0.525 25.737 1.00 85.50 85 ASP A CA 1
ATOM 704 C C . ASP A 1 85 ? -1.058 0.897 25.844 1.00 85.50 85 ASP A C 1
ATOM 706 O O . ASP A 1 85 ? -2.168 1.127 25.346 1.00 85.50 85 ASP A O 1
ATOM 710 N N . PRO A 1 86 ? -0.374 1.849 26.506 1.00 85.88 86 PRO A N 1
ATOM 711 C CA . PRO A 1 86 ? -0.873 3.211 26.676 1.00 85.88 86 PRO A CA 1
ATOM 712 C C . PRO A 1 86 ? -1.163 3.930 25.354 1.00 85.88 86 PRO A C 1
ATOM 714 O O . PRO A 1 86 ? -1.980 4.853 25.359 1.00 85.88 86 PRO A O 1
ATOM 717 N N . ASP A 1 87 ? -0.560 3.514 24.240 1.00 87.38 87 ASP A N 1
ATOM 718 C CA . ASP A 1 87 ? -0.801 4.087 22.915 1.00 87.38 87 ASP A CA 1
ATOM 719 C C . ASP A 1 87 ? -2.101 3.587 22.263 1.00 87.38 87 ASP A C 1
ATOM 721 O O . ASP A 1 87 ? -2.490 4.084 21.203 1.00 87.38 87 ASP A O 1
ATOM 725 N N . ILE A 1 88 ? -2.797 2.628 22.880 1.00 88.75 88 ILE A N 1
ATOM 726 C CA . ILE A 1 88 ? -4.042 2.048 22.370 1.00 88.75 88 ILE A CA 1
ATOM 727 C C . ILE A 1 88 ? -5.238 2.610 23.152 1.00 88.75 88 ILE A C 1
ATOM 729 O O . ILE A 1 88 ? -5.328 2.522 24.376 1.00 88.75 88 ILE A O 1
ATOM 733 N N . GLU A 1 89 ? -6.183 3.202 22.430 1.00 88.88 89 GLU A N 1
ATOM 734 C CA . GLU A 1 89 ? -7.541 3.475 22.894 1.00 88.88 89 GLU A CA 1
ATOM 735 C C . GLU A 1 89 ? -8.386 2.218 22.776 1.00 88.88 89 GLU A C 1
ATOM 737 O O . GLU A 1 89 ? -8.429 1.585 21.721 1.00 88.88 89 GLU A O 1
ATOM 742 N N . VAL A 1 90 ? -9.080 1.889 23.862 1.00 88.44 90 VAL A N 1
ATOM 743 C CA . VAL A 1 90 ? -10.044 0.794 23.902 1.00 88.44 90 VAL A CA 1
ATOM 744 C C . VAL A 1 90 ? -11.397 1.370 24.286 1.00 88.44 90 VAL A C 1
ATOM 746 O O . VAL A 1 90 ? -11.532 1.962 25.358 1.00 88.44 90 VAL A O 1
ATOM 749 N N . SER A 1 91 ? -12.396 1.205 23.421 1.00 88.12 91 SER A N 1
ATOM 750 C CA . SER A 1 91 ? -13.795 1.500 23.738 1.00 88.12 91 SER A CA 1
ATOM 751 C C . SER A 1 91 ? -14.620 0.221 23.687 1.00 88.12 91 SER A C 1
ATOM 753 O O . SER A 1 91 ? -14.347 -0.680 22.896 1.00 88.12 91 SER A O 1
ATOM 755 N N . ILE A 1 92 ? -15.606 0.113 24.576 1.00 87.50 92 ILE A N 1
ATOM 756 C CA . ILE A 1 92 ? -16.452 -1.075 24.686 1.00 87.50 92 ILE A CA 1
ATOM 757 C C . ILE A 1 92 ? -17.900 -0.642 24.550 1.00 87.50 92 ILE A C 1
ATOM 759 O O . ILE A 1 92 ? -18.446 0.041 25.418 1.00 87.50 92 ILE A O 1
ATOM 763 N N . GLU A 1 93 ? -18.525 -1.093 23.475 1.00 86.69 93 GLU A N 1
ATOM 764 C CA . GLU A 1 93 ? -19.922 -0.847 23.161 1.00 86.69 93 GLU A CA 1
ATOM 765 C C . GLU A 1 93 ? -20.729 -2.131 23.339 1.00 86.69 93 GLU A C 1
ATOM 767 O O . GLU A 1 93 ? -20.235 -3.246 23.169 1.00 86.69 93 GLU A O 1
ATOM 772 N N . GLU A 1 94 ? -21.987 -1.981 23.732 1.00 85.62 94 GLU A N 1
ATOM 773 C CA . GLU A 1 94 ? -22.917 -3.097 23.830 1.00 85.62 94 GLU A CA 1
ATOM 774 C C . GLU A 1 94 ? -23.883 -3.055 22.663 1.00 85.62 94 GLU A C 1
ATOM 776 O O . GLU A 1 94 ? -24.641 -2.101 22.518 1.00 85.62 94 GLU A O 1
ATOM 781 N N . VAL A 1 95 ? -23.878 -4.119 21.867 1.00 85.06 95 VAL A N 1
ATOM 782 C CA . VAL A 1 95 ? -24.750 -4.261 20.705 1.00 85.06 95 VAL A CA 1
ATOM 783 C C . VAL A 1 95 ? -25.519 -5.560 20.875 1.00 85.06 95 VAL A C 1
ATOM 785 O O . VAL A 1 95 ? -24.970 -6.647 20.718 1.00 85.06 95 VAL A O 1
ATOM 788 N N . GLU A 1 96 ? -26.789 -5.448 21.267 1.00 86.38 96 GLU A N 1
ATOM 789 C CA . GLU A 1 96 ? -27.678 -6.589 21.516 1.00 86.38 96 GLU A CA 1
ATOM 790 C C . GLU A 1 96 ? -27.067 -7.620 22.494 1.00 86.38 96 GLU A C 1
ATOM 792 O O . GLU A 1 96 ? -26.897 -7.339 23.687 1.00 86.38 96 GLU A O 1
ATOM 797 N N . LYS A 1 97 ? -26.722 -8.812 21.984 1.00 86.50 97 LYS A N 1
ATOM 798 C CA . LYS A 1 97 ? -26.124 -9.942 22.711 1.00 86.50 97 LYS A CA 1
ATOM 799 C C . LYS A 1 97 ? -24.594 -9.959 22.654 1.00 86.50 97 LYS A C 1
ATOM 801 O O . LYS A 1 97 ? -23.985 -10.923 23.108 1.00 86.50 97 LYS A O 1
ATOM 806 N N . LEU A 1 98 ? -23.967 -8.919 22.109 1.00 86.19 98 LEU A N 1
ATOM 807 C CA . LEU A 1 98 ? -22.523 -8.829 21.922 1.00 86.19 98 LEU A CA 1
ATOM 808 C C . LEU A 1 98 ? -21.935 -7.620 22.658 1.00 86.19 98 LEU A C 1
ATOM 810 O O . LEU A 1 98 ? -22.562 -6.566 22.801 1.00 86.19 98 LEU A O 1
ATOM 814 N N . TYR A 1 99 ? -20.698 -7.780 23.103 1.00 85.81 99 TYR A N 1
ATOM 815 C CA . TYR A 1 99 ? -19.779 -6.692 23.386 1.00 85.81 99 TYR A CA 1
ATOM 816 C C . TYR A 1 99 ? -18.912 -6.459 22.152 1.00 85.81 99 TYR A C 1
ATOM 818 O O . TYR A 1 99 ? -18.292 -7.394 21.646 1.00 85.81 99 TYR A O 1
ATOM 826 N N . MET A 1 100 ? -18.864 -5.217 21.688 1.00 89.25 100 MET A N 1
ATOM 827 C CA . MET A 1 100 ? -17.973 -4.766 20.630 1.00 89.25 100 MET A CA 1
ATOM 828 C C . MET A 1 100 ? -16.832 -3.985 21.274 1.00 89.25 100 MET A C 1
ATOM 830 O O . MET A 1 100 ? -17.050 -2.937 21.880 1.00 89.25 100 MET A O 1
ATOM 834 N N . ILE A 1 101 ? -15.622 -4.524 21.184 1.00 89.62 101 ILE A N 1
ATOM 835 C CA . ILE A 1 101 ? -14.414 -3.916 21.732 1.00 89.62 101 ILE A CA 1
ATOM 836 C C . ILE A 1 101 ? -13.651 -3.306 20.566 1.00 89.62 101 ILE A C 1
ATOM 838 O O . ILE A 1 101 ? -13.092 -4.032 19.743 1.00 89.62 101 ILE A O 1
ATOM 842 N N . ASN A 1 102 ? -13.639 -1.980 20.494 1.00 90.81 102 ASN A N 1
ATOM 843 C CA . ASN A 1 102 ? -12.885 -1.249 19.490 1.00 90.81 102 ASN A CA 1
ATOM 844 C C . ASN A 1 102 ? -11.504 -0.915 20.041 1.00 90.81 102 ASN A C 1
ATOM 846 O O . ASN A 1 102 ? -11.381 -0.312 21.106 1.00 90.81 102 ASN A O 1
ATOM 850 N N . PHE A 1 103 ? -10.478 -1.250 19.275 1.00 91.50 103 PHE A N 1
ATOM 851 C CA . PHE A 1 103 ? -9.102 -0.844 19.495 1.00 91.50 103 PHE A CA 1
ATOM 852 C C . PHE A 1 103 ? -8.747 0.224 18.469 1.00 91.50 103 PHE A C 1
ATOM 854 O O . PHE A 1 103 ? -9.007 0.057 17.279 1.00 91.50 103 PHE A O 1
ATOM 861 N N . SER A 1 104 ? -8.126 1.314 18.904 1.00 91.19 104 SER A N 1
ATOM 862 C CA . SER A 1 104 ? -7.585 2.335 18.010 1.00 91.19 104 SER A CA 1
ATOM 863 C C . SER A 1 104 ? -6.235 2.810 18.519 1.00 91.19 104 SER A C 1
ATOM 865 O O . SER A 1 104 ? -6.084 3.152 19.683 1.00 91.19 104 SER A O 1
ATOM 867 N N . LEU A 1 105 ? -5.236 2.875 17.646 1.00 91.44 105 LEU A N 1
ATOM 868 C CA . LEU A 1 105 ? -3.979 3.542 17.961 1.00 91.44 105 LEU A CA 1
ATOM 869 C C . LEU A 1 105 ? -4.238 5.055 18.089 1.00 91.44 105 LEU A C 1
ATOM 871 O O . LEU A 1 105 ? -4.812 5.657 17.175 1.00 91.44 105 LEU A O 1
ATOM 875 N N . LYS A 1 106 ? -3.821 5.646 19.212 1.00 88.06 106 LYS A N 1
ATOM 876 C CA . LYS A 1 106 ? -4.029 7.065 19.558 1.00 88.06 106 LYS A CA 1
ATOM 877 C C . LYS A 1 106 ? -3.316 8.009 18.605 1.00 88.06 106 LYS A C 1
ATOM 879 O O . LYS A 1 106 ? -3.867 9.001 18.138 1.00 88.06 106 LYS A O 1
ATOM 884 N N . ASP A 1 107 ? -2.062 7.683 18.325 1.00 89.00 107 ASP A N 1
ATOM 885 C CA . ASP A 1 107 ? -1.165 8.546 17.579 1.00 89.00 107 ASP A CA 1
ATOM 886 C C . ASP A 1 107 ? -1.435 8.439 16.068 1.00 89.00 107 ASP A C 1
ATOM 888 O O . ASP A 1 107 ? -1.122 7.431 15.423 1.00 89.00 107 ASP A O 1
ATOM 892 N N . LYS A 1 108 ? -2.032 9.495 15.498 1.00 85.00 108 LYS A N 1
ATOM 893 C CA . LYS A 1 108 ? -2.273 9.609 14.051 1.00 85.00 108 LYS A CA 1
ATOM 894 C C . LYS A 1 108 ? -0.957 9.609 13.268 1.00 85.00 108 LYS A C 1
ATOM 896 O O . LYS A 1 108 ? -0.893 8.972 12.216 1.00 85.00 108 LYS A O 1
ATOM 901 N N . ASN A 1 109 ? 0.089 10.245 13.790 1.00 87.94 109 ASN A N 1
ATOM 902 C CA . ASN A 1 109 ? 1.375 10.357 13.108 1.00 87.94 109 ASN A CA 1
ATOM 903 C C . ASN A 1 109 ? 2.035 8.980 12.998 1.00 87.94 109 ASN A C 1
ATOM 905 O O . ASN A 1 109 ? 2.484 8.610 11.918 1.00 87.94 109 ASN A O 1
ATOM 909 N N . LYS A 1 110 ? 1.977 8.150 14.052 1.00 87.31 110 LYS A N 1
ATOM 910 C CA . LYS A 1 110 ? 2.450 6.751 13.979 1.00 87.31 110 LYS A CA 1
ATOM 911 C C . LYS A 1 110 ? 1.707 5.928 12.923 1.00 87.31 110 LYS A C 1
ATOM 913 O O . LYS A 1 110 ? 2.309 5.061 12.289 1.00 87.31 110 LYS A O 1
ATOM 918 N N . LYS A 1 111 ? 0.402 6.159 12.717 1.00 88.31 111 LYS A N 1
ATOM 919 C CA . LYS A 1 111 ? -0.356 5.483 11.642 1.00 88.31 111 LYS A CA 1
ATOM 920 C C . LYS A 1 111 ? 0.166 5.895 10.269 1.00 88.31 111 LYS A C 1
ATOM 922 O O . LYS A 1 111 ? 0.427 5.027 9.440 1.00 88.31 111 LYS A O 1
ATOM 927 N N . GLN A 1 112 ? 0.327 7.199 10.051 1.00 88.62 112 GLN A N 1
ATOM 928 C CA . GLN A 1 112 ? 0.848 7.748 8.799 1.00 88.62 112 GLN A CA 1
ATOM 929 C C . GLN A 1 112 ? 2.269 7.248 8.524 1.00 88.62 112 GLN A C 1
ATOM 931 O O . GLN A 1 112 ? 2.540 6.751 7.435 1.00 88.62 112 GLN A O 1
ATOM 936 N N . GLU A 1 113 ? 3.142 7.262 9.530 1.00 89.62 113 GLU A N 1
ATOM 937 C CA . GLU A 1 113 ? 4.514 6.773 9.417 1.00 89.62 113 GLU A CA 1
ATOM 938 C C . GLU A 1 113 ? 4.563 5.309 8.955 1.00 89.62 113 GLU A C 1
ATOM 940 O O . GLU A 1 113 ? 5.295 4.983 8.023 1.00 89.62 113 GLU A O 1
ATOM 945 N N . ARG A 1 114 ? 3.729 4.431 9.530 1.00 89.44 114 ARG A N 1
ATOM 946 C CA . ARG A 1 114 ? 3.644 3.017 9.116 1.00 89.44 114 ARG A CA 1
ATOM 947 C C . ARG A 1 114 ? 3.219 2.856 7.656 1.00 89.44 114 ARG A C 1
ATOM 949 O O . ARG A 1 114 ? 3.744 1.987 6.962 1.00 89.44 114 ARG A O 1
ATOM 956 N N . ILE A 1 115 ? 2.285 3.685 7.185 1.00 90.69 115 ILE A N 1
ATOM 957 C CA . ILE A 1 115 ? 1.846 3.683 5.781 1.00 90.69 115 ILE A CA 1
ATOM 958 C C . ILE A 1 115 ? 3.006 4.084 4.874 1.00 90.69 115 ILE A C 1
ATOM 960 O O . ILE A 1 115 ? 3.303 3.388 3.904 1.00 90.69 115 ILE A O 1
ATOM 964 N N . ILE A 1 116 ? 3.688 5.178 5.208 1.00 91.38 116 ILE A N 1
ATOM 965 C CA . ILE A 1 116 ? 4.818 5.677 4.425 1.00 91.38 116 ILE A CA 1
ATOM 966 C C . ILE A 1 116 ? 5.970 4.670 4.412 1.00 91.38 116 ILE A C 1
ATOM 968 O O . ILE A 1 116 ? 6.561 4.445 3.357 1.00 91.38 116 ILE A O 1
ATOM 972 N N . GLN A 1 117 ? 6.265 4.014 5.536 1.00 91.06 117 GLN A N 1
ATOM 973 C CA . GLN A 1 117 ? 7.271 2.951 5.600 1.00 91.06 117 GLN A CA 1
ATOM 974 C C . GLN A 1 117 ? 6.920 1.784 4.673 1.00 91.06 117 GLN A C 1
ATOM 976 O O . GLN A 1 117 ? 7.762 1.383 3.875 1.00 91.06 117 GLN A O 1
ATOM 981 N N . LEU A 1 118 ? 5.676 1.291 4.709 1.00 89.94 118 LEU A N 1
ATOM 982 C CA . LEU A 1 118 ? 5.220 0.222 3.816 1.00 89.94 118 LEU A CA 1
ATOM 983 C C . LEU A 1 118 ? 5.379 0.609 2.339 1.00 89.94 118 LEU A C 1
ATOM 985 O O . LEU A 1 118 ? 5.878 -0.177 1.536 1.00 89.94 118 LEU A O 1
ATOM 989 N N . ILE A 1 119 ? 4.975 1.828 1.983 1.00 90.31 119 ILE A N 1
ATOM 990 C CA . ILE A 1 119 ? 5.054 2.327 0.608 1.00 90.31 119 ILE A CA 1
ATOM 991 C C . ILE A 1 119 ? 6.511 2.458 0.164 1.00 90.31 119 ILE A C 1
ATOM 993 O O . ILE A 1 119 ? 6.852 1.993 -0.920 1.00 90.31 119 ILE A O 1
ATOM 997 N N . LYS A 1 120 ? 7.391 3.004 1.011 1.00 90.06 120 LYS A N 1
ATOM 998 C CA . LYS A 1 120 ? 8.838 3.041 0.753 1.00 90.06 120 LYS A CA 1
ATOM 999 C C . LYS A 1 120 ? 9.395 1.633 0.542 1.00 90.06 120 LYS A C 1
ATOM 1001 O O . LYS A 1 120 ? 10.122 1.416 -0.420 1.00 90.06 120 LYS A O 1
ATOM 1006 N N . SER A 1 121 ? 9.020 0.661 1.373 1.00 88.75 121 SER A N 1
ATOM 1007 C CA . SER A 1 121 ? 9.462 -0.728 1.205 1.00 88.75 121 SER A CA 1
ATOM 1008 C C . SER A 1 121 ? 9.028 -1.338 -0.129 1.00 88.75 121 SER A C 1
ATOM 1010 O O . SER A 1 121 ? 9.799 -2.089 -0.712 1.00 88.75 121 SER A O 1
ATOM 1012 N N . ILE A 1 122 ? 7.830 -1.012 -0.626 1.00 86.75 122 ILE A N 1
ATOM 1013 C CA . ILE A 1 122 ? 7.352 -1.470 -1.941 1.00 86.75 122 ILE A CA 1
ATOM 1014 C C . ILE A 1 122 ? 8.112 -0.770 -3.076 1.00 86.75 122 ILE A C 1
ATOM 1016 O O . ILE A 1 122 ? 8.506 -1.419 -4.040 1.00 86.75 122 ILE A O 1
ATOM 1020 N N . LEU A 1 123 ? 8.324 0.545 -2.967 1.00 86.50 123 LEU A N 1
ATOM 1021 C CA . LEU A 1 123 ? 8.990 1.342 -4.002 1.00 86.50 123 LEU A CA 1
ATOM 1022 C C . LEU A 1 123 ? 10.483 1.019 -4.133 1.00 86.50 123 LEU A C 1
ATOM 1024 O O . LEU A 1 123 ? 11.013 1.131 -5.228 1.00 86.50 123 LEU A O 1
ATOM 1028 N N . TYR A 1 124 ? 11.138 0.600 -3.049 1.00 86.44 124 TYR A N 1
ATOM 1029 C CA . TYR A 1 124 ? 12.563 0.250 -3.018 1.00 86.44 124 TYR A CA 1
ATOM 1030 C C . TYR A 1 124 ? 12.801 -1.249 -2.797 1.00 86.44 124 TYR A C 1
ATOM 1032 O O . TYR A 1 124 ? 13.820 -1.648 -2.225 1.00 86.44 124 TYR A O 1
ATOM 1040 N N . LEU A 1 125 ? 11.842 -2.089 -3.189 1.00 84.12 125 LEU A N 1
ATOM 1041 C CA . LEU A 1 125 ? 11.906 -3.518 -2.925 1.00 84.12 125 LEU A CA 1
ATOM 1042 C C . LEU A 1 125 ? 13.073 -4.157 -3.686 1.00 84.12 125 LEU A C 1
ATOM 1044 O O . LEU A 1 125 ? 13.117 -4.154 -4.914 1.00 84.12 125 LEU A O 1
ATOM 1048 N N . LYS A 1 126 ? 13.992 -4.773 -2.943 1.00 84.50 126 LYS A N 1
ATOM 1049 C CA . LYS A 1 126 ? 15.064 -5.613 -3.486 1.00 84.50 126 LYS A CA 1
ATOM 1050 C C . LYS A 1 126 ? 14.909 -7.026 -2.958 1.00 84.50 126 LYS A C 1
ATOM 1052 O O . LYS A 1 126 ? 14.514 -7.223 -1.807 1.00 84.50 126 LYS A O 1
ATOM 1057 N N . ARG A 1 127 ? 15.196 -8.011 -3.803 1.00 81.19 127 ARG A N 1
ATOM 1058 C CA . ARG A 1 127 ? 15.025 -9.426 -3.481 1.00 81.19 127 ARG A CA 1
ATOM 1059 C C . ARG A 1 127 ? 16.342 -10.169 -3.631 1.00 81.19 127 ARG A C 1
ATOM 1061 O O . ARG A 1 127 ? 16.885 -10.237 -4.725 1.00 81.19 127 ARG A O 1
ATOM 1068 N N . ASP A 1 128 ? 16.768 -10.822 -2.556 1.00 82.69 128 ASP A N 1
ATOM 1069 C CA . ASP A 1 128 ? 17.931 -11.708 -2.560 1.00 82.69 128 ASP A CA 1
ATOM 1070 C C . ASP A 1 128 ? 17.478 -13.172 -2.588 1.00 82.69 128 ASP A C 1
ATOM 1072 O O . ASP A 1 128 ? 16.923 -13.683 -1.613 1.00 82.69 128 ASP A O 1
ATOM 1076 N N . ILE A 1 129 ? 17.699 -13.874 -3.703 1.00 78.69 129 ILE A N 1
ATOM 1077 C CA . ILE A 1 129 ? 17.392 -15.308 -3.828 1.00 78.69 129 ILE A CA 1
ATOM 1078 C C . ILE A 1 129 ? 18.576 -16.039 -4.451 1.00 78.69 129 ILE A C 1
ATOM 1080 O O . ILE A 1 129 ? 19.045 -15.692 -5.529 1.00 78.69 129 ILE A O 1
ATOM 1084 N N . LYS A 1 130 ? 19.024 -17.116 -3.787 1.00 78.88 130 LYS A N 1
ATOM 1085 C CA . LYS A 1 130 ? 20.054 -18.047 -4.290 1.00 78.88 130 LYS A CA 1
ATOM 1086 C C . LYS A 1 130 ? 21.308 -17.334 -4.833 1.00 78.88 130 LYS A C 1
ATOM 1088 O O . LYS A 1 130 ? 21.842 -17.716 -5.869 1.00 78.88 130 LYS A O 1
ATOM 1093 N N . GLY A 1 131 ? 21.760 -16.291 -4.132 1.00 74.88 131 GLY A N 1
ATOM 1094 C CA . GLY A 1 131 ? 22.961 -15.529 -4.489 1.00 74.88 131 GLY A CA 1
ATOM 1095 C C . GLY A 1 131 ? 22.780 -14.516 -5.625 1.00 74.88 131 GLY A C 1
ATOM 1096 O O . GLY A 1 131 ? 23.765 -13.917 -6.042 1.00 74.88 131 GLY A O 1
ATOM 1097 N N . ARG A 1 132 ? 21.553 -14.304 -6.117 1.00 72.69 132 ARG A N 1
ATOM 1098 C CA . ARG A 1 132 ? 21.209 -13.213 -7.036 1.00 72.69 132 ARG A CA 1
ATOM 1099 C C . ARG A 1 132 ? 20.494 -12.111 -6.265 1.00 72.69 132 ARG A C 1
ATOM 1101 O O . ARG A 1 132 ? 19.579 -12.411 -5.497 1.00 72.69 132 ARG A O 1
ATOM 1108 N N . GLN A 1 133 ? 20.904 -10.869 -6.498 1.00 77.06 133 GLN A N 1
ATOM 1109 C CA . GLN A 1 133 ? 20.139 -9.697 -6.090 1.00 77.06 133 GLN A CA 1
ATOM 1110 C C . GLN A 1 133 ? 19.294 -9.256 -7.280 1.00 77.06 133 GLN A C 1
ATOM 1112 O O . GLN A 1 133 ? 19.830 -8.921 -8.334 1.00 77.06 133 GLN A O 1
ATOM 1117 N N . GLU A 1 134 ? 17.980 -9.283 -7.121 1.00 76.25 134 GLU A N 1
ATOM 1118 C CA . GLU A 1 134 ? 17.031 -8.777 -8.103 1.00 76.25 134 GLU A CA 1
ATOM 1119 C C . GLU A 1 134 ? 16.458 -7.442 -7.628 1.00 76.25 134 GLU A C 1
ATOM 1121 O O . GLU A 1 134 ? 16.050 -7.294 -6.471 1.00 76.25 134 GLU A O 1
ATOM 1126 N N . ASP A 1 135 ? 16.409 -6.473 -8.538 1.00 80.44 135 ASP A N 1
ATOM 1127 C CA . ASP A 1 135 ? 15.746 -5.196 -8.309 1.00 80.44 135 ASP A CA 1
ATOM 1128 C C . ASP A 1 135 ? 14.263 -5.314 -8.682 1.00 80.44 135 ASP A C 1
ATOM 1130 O O . ASP A 1 135 ? 13.922 -5.500 -9.851 1.00 80.44 135 ASP A O 1
ATOM 1134 N N . LEU A 1 136 ? 13.381 -5.239 -7.681 1.00 80.88 136 LEU A N 1
ATOM 1135 C CA . LEU A 1 136 ? 11.927 -5.276 -7.861 1.00 80.88 136 LEU A CA 1
ATOM 1136 C C . LEU A 1 136 ? 11.302 -3.877 -7.808 1.00 80.88 136 LEU A C 1
ATOM 1138 O O . LEU A 1 136 ? 10.077 -3.757 -7.724 1.00 80.88 136 LEU A O 1
ATOM 1142 N N . THR A 1 137 ? 12.123 -2.825 -7.874 1.00 84.19 137 THR A N 1
ATOM 1143 C CA . THR A 1 137 ? 11.652 -1.448 -8.029 1.00 84.19 137 THR A CA 1
ATOM 1144 C C . THR A 1 137 ? 10.703 -1.372 -9.233 1.00 84.19 137 THR A C 1
ATOM 1146 O O . THR A 1 137 ? 11.038 -1.857 -10.322 1.00 84.19 137 THR A O 1
ATOM 1149 N N . PRO A 1 138 ? 9.506 -0.777 -9.082 1.00 88.25 138 PRO A N 1
ATOM 1150 C CA . PRO A 1 138 ? 8.524 -0.754 -10.155 1.00 88.25 138 PRO A CA 1
ATOM 1151 C C . PRO A 1 138 ? 9.071 -0.006 -11.373 1.00 88.25 138 PRO A C 1
ATOM 1153 O O . PRO A 1 138 ? 9.458 1.157 -11.287 1.00 88.25 138 PRO A O 1
ATOM 1156 N N . LYS A 1 139 ? 9.052 -0.656 -12.541 1.00 87.69 139 LYS A N 1
ATOM 1157 C CA . LYS A 1 139 ? 9.329 0.011 -13.825 1.00 87.69 139 LYS A CA 1
ATOM 1158 C C . LYS A 1 139 ? 8.125 0.827 -14.302 1.00 87.69 139 LYS A C 1
ATOM 1160 O O . LYS A 1 139 ? 8.307 1.858 -14.940 1.00 87.69 139 LYS A O 1
ATOM 1165 N N . LEU A 1 140 ? 6.915 0.395 -13.947 1.00 88.69 140 LEU A N 1
ATOM 1166 C CA . LEU A 1 140 ? 5.643 1.079 -14.172 1.00 88.69 140 LEU A CA 1
ATOM 1167 C C . LEU A 1 140 ? 4.873 1.129 -12.848 1.00 88.69 140 LEU A C 1
ATOM 1169 O O . LEU A 1 140 ? 4.650 0.094 -12.225 1.00 88.69 140 LEU A O 1
ATOM 1173 N N . LEU A 1 141 ? 4.443 2.317 -12.436 1.00 89.88 141 LEU A N 1
ATOM 1174 C CA . LEU A 1 141 ? 3.660 2.551 -11.229 1.00 89.88 141 LEU A CA 1
ATOM 1175 C C . LEU A 1 141 ? 2.376 3.301 -11.586 1.00 89.88 141 LEU A C 1
ATOM 1177 O O . LEU A 1 141 ? 2.411 4.396 -12.143 1.00 89.88 141 LEU A O 1
ATOM 1181 N N . ILE A 1 142 ? 1.239 2.730 -11.198 1.00 89.56 142 ILE A N 1
ATOM 1182 C CA . ILE A 1 142 ? -0.054 3.413 -11.218 1.00 89.56 142 ILE A CA 1
ATOM 1183 C C . ILE A 1 142 ? -0.496 3.586 -9.771 1.00 89.56 142 ILE A C 1
ATOM 1185 O O . ILE A 1 142 ? -0.838 2.614 -9.098 1.00 89.56 142 ILE A O 1
ATOM 1189 N N . LEU A 1 143 ? -0.483 4.825 -9.292 1.00 89.69 143 LEU A N 1
ATOM 1190 C CA . LEU A 1 143 ? -0.917 5.177 -7.948 1.00 89.69 143 LEU A CA 1
ATOM 1191 C C . LEU A 1 143 ? -2.304 5.808 -8.014 1.00 89.69 143 LEU A C 1
ATOM 1193 O O . LEU A 1 143 ? -2.488 6.865 -8.612 1.00 89.69 143 LEU A O 1
ATOM 1197 N N . GLY A 1 144 ? -3.276 5.171 -7.370 1.00 89.31 144 GLY A N 1
ATOM 1198 C CA . GLY A 1 144 ? -4.607 5.732 -7.180 1.00 89.31 144 GLY A CA 1
ATOM 1199 C C . GLY A 1 144 ? -4.814 6.159 -5.733 1.00 89.31 144 GLY A C 1
ATOM 1200 O O . GLY A 1 144 ? -4.719 5.337 -4.826 1.00 89.31 144 GLY A O 1
ATOM 1201 N N . LEU A 1 145 ? -5.124 7.435 -5.531 1.00 89.19 145 LEU A N 1
ATOM 1202 C CA . LEU A 1 145 ? -5.514 8.005 -4.248 1.00 89.19 145 LEU A CA 1
ATOM 1203 C C . LEU A 1 145 ? -7.018 8.266 -4.295 1.00 89.19 145 LEU A C 1
ATOM 1205 O O . LEU A 1 145 ? -7.500 9.046 -5.121 1.00 89.19 145 LEU A O 1
ATOM 1209 N N . TYR A 1 146 ? -7.764 7.571 -3.441 1.00 87.62 146 TYR A N 1
ATOM 1210 C CA . TYR A 1 146 ? -9.222 7.579 -3.445 1.00 87.62 146 TYR A CA 1
ATOM 1211 C C . TYR A 1 146 ? -9.723 8.004 -2.073 1.00 87.62 146 TYR A C 1
ATOM 1213 O O . TYR A 1 146 ? -9.519 7.294 -1.092 1.00 87.62 146 TYR A O 1
ATOM 1221 N N . ASN A 1 147 ? -10.404 9.143 -2.012 1.00 85.38 147 ASN A N 1
ATOM 1222 C CA . ASN A 1 147 ? -11.174 9.533 -0.841 1.00 85.38 147 ASN A CA 1
AT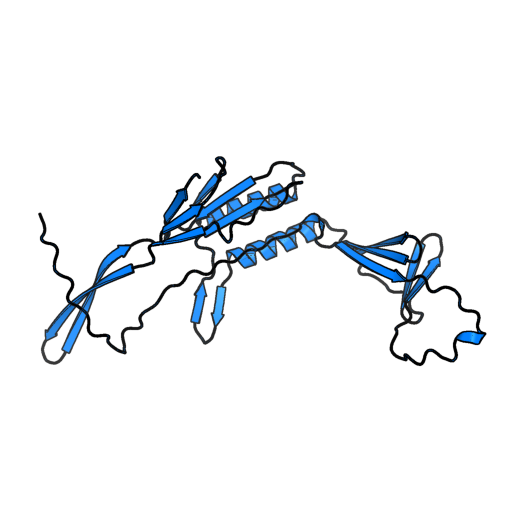OM 1223 C C . ASN A 1 147 ? -12.662 9.429 -1.183 1.00 85.38 147 ASN A C 1
ATOM 1225 O O . ASN A 1 147 ? -13.074 9.928 -2.225 1.00 85.38 147 ASN A O 1
ATOM 1229 N N . ASN A 1 148 ? -13.450 8.741 -0.353 1.00 81.31 148 ASN A N 1
ATOM 1230 C CA . ASN A 1 148 ? -14.888 8.504 -0.563 1.00 81.31 148 ASN A CA 1
ATOM 1231 C C . ASN A 1 148 ? -15.275 7.949 -1.953 1.00 81.31 148 ASN A C 1
ATOM 1233 O O . ASN A 1 148 ? -16.411 8.097 -2.400 1.00 81.31 148 ASN A O 1
ATOM 1237 N N . HIS A 1 149 ? -14.345 7.271 -2.627 1.00 81.62 149 HIS A N 1
ATOM 1238 C CA . HIS A 1 149 ? -14.558 6.636 -3.922 1.00 81.62 149 HIS A CA 1
ATOM 1239 C C . HIS A 1 149 ? -14.038 5.196 -3.891 1.00 81.62 149 HIS A C 1
ATOM 1241 O O . HIS A 1 149 ? -13.014 4.936 -3.254 1.00 81.62 149 HIS A O 1
ATOM 1247 N N . PRO A 1 150 ? -14.697 4.251 -4.586 1.00 83.81 150 PRO A N 1
ATOM 1248 C CA . PRO A 1 150 ? -14.162 2.906 -4.734 1.00 83.81 150 PRO A CA 1
ATOM 1249 C C . PRO A 1 150 ? -12.832 2.956 -5.491 1.00 83.81 150 PRO A C 1
ATOM 1251 O O . PRO A 1 150 ? -12.672 3.725 -6.447 1.00 83.81 150 PRO A O 1
ATOM 1254 N N . TYR A 1 151 ? -11.883 2.122 -5.069 1.00 86.69 151 TYR A N 1
ATOM 1255 C CA . TYR A 1 151 ? -10.623 1.992 -5.786 1.00 86.69 151 TYR A CA 1
ATOM 1256 C C . TYR A 1 151 ? -10.873 1.406 -7.179 1.00 86.69 151 TYR A C 1
ATOM 1258 O O . TYR A 1 151 ? -11.782 0.599 -7.388 1.00 86.69 151 TYR A O 1
ATOM 1266 N N . LEU A 1 152 ? -10.044 1.798 -8.141 1.00 83.81 152 LEU A N 1
ATOM 1267 C CA . LEU A 1 152 ? -10.052 1.209 -9.472 1.00 83.81 152 LEU A CA 1
ATOM 1268 C C . LEU A 1 152 ? -8.892 0.235 -9.608 1.00 83.81 152 LEU A C 1
ATOM 1270 O O . LEU A 1 152 ? -7.748 0.576 -9.309 1.00 83.81 152 LEU A O 1
ATOM 1274 N N . SER A 1 153 ? -9.197 -0.963 -10.097 1.00 84.19 153 SER A N 1
ATOM 1275 C CA . SER A 1 153 ? -8.181 -1.935 -10.484 1.00 84.19 153 SER A CA 1
ATOM 1276 C C . SER A 1 153 ? -7.664 -1.643 -11.894 1.00 84.19 153 SER A C 1
ATOM 1278 O O . SER A 1 153 ? -8.439 -1.337 -12.808 1.00 84.19 153 SER A O 1
ATOM 1280 N N . PHE A 1 154 ? -6.348 -1.776 -12.060 1.00 82.62 154 PHE A N 1
ATOM 1281 C CA . PHE A 1 154 ? -5.644 -1.671 -13.342 1.00 82.62 154 PHE A CA 1
ATOM 1282 C C . PHE A 1 154 ? -5.021 -2.996 -13.790 1.00 82.62 154 PHE A C 1
ATOM 1284 O O . PHE A 1 154 ? -4.369 -3.033 -14.826 1.00 82.62 154 PHE A O 1
ATOM 1291 N N . LYS A 1 155 ? -5.231 -4.084 -13.037 1.00 81.00 155 LYS A N 1
ATOM 1292 C CA . LYS A 1 155 ? -4.591 -5.382 -13.285 1.00 81.00 155 LYS A CA 1
ATOM 1293 C C . LYS A 1 155 ? -4.790 -5.876 -14.722 1.00 81.00 155 LYS A C 1
ATOM 1295 O O . LYS A 1 155 ? -3.824 -6.253 -15.368 1.00 81.00 155 LYS A O 1
ATOM 1300 N N . ASP A 1 156 ? -6.018 -5.790 -15.225 1.00 83.25 156 ASP A N 1
ATOM 1301 C CA . ASP A 1 156 ? -6.389 -6.283 -16.560 1.00 83.25 156 ASP A CA 1
ATOM 1302 C C . ASP A 1 156 ? -6.370 -5.169 -17.623 1.00 83.25 156 ASP A C 1
ATOM 1304 O O . ASP A 1 156 ? -6.934 -5.305 -18.705 1.00 83.25 156 ASP A O 1
ATOM 1308 N N . LYS A 1 157 ? -5.763 -4.024 -17.290 1.00 85.75 157 LYS A N 1
ATOM 1309 C CA . LYS A 1 157 ? -5.703 -2.827 -18.140 1.00 85.75 157 LYS A CA 1
ATOM 1310 C C . LYS A 1 157 ? -4.293 -2.508 -18.614 1.00 85.75 157 LYS A C 1
ATOM 1312 O O . LYS A 1 157 ? -4.109 -1.484 -19.258 1.00 85.75 157 LYS A O 1
ATOM 1317 N N . ILE A 1 158 ? -3.310 -3.330 -18.266 1.00 88.06 158 ILE A N 1
ATOM 1318 C CA . ILE A 1 158 ? -1.909 -3.135 -18.630 1.00 88.06 158 ILE A CA 1
ATOM 1319 C C . ILE A 1 158 ? -1.504 -4.299 -19.527 1.00 88.06 158 ILE A C 1
ATOM 1321 O O . ILE A 1 158 ? -1.580 -5.454 -19.115 1.00 88.06 158 ILE A O 1
ATOM 1325 N N . LEU A 1 159 ? -1.070 -3.987 -20.743 1.00 87.44 159 LEU A N 1
ATOM 1326 C CA . LEU A 1 159 ? -0.608 -4.957 -21.728 1.00 87.44 159 LEU A CA 1
ATOM 1327 C C . LEU A 1 159 ? 0.854 -4.688 -22.067 1.00 87.44 159 LEU A C 1
ATOM 1329 O O . LEU A 1 159 ? 1.220 -3.560 -22.385 1.00 87.44 159 LEU A O 1
ATOM 1333 N N . LEU A 1 160 ? 1.686 -5.724 -22.033 1.00 86.38 160 LEU A N 1
ATOM 1334 C CA . LEU A 1 160 ? 3.026 -5.669 -22.606 1.00 86.38 160 LEU A CA 1
ATOM 1335 C C . LEU A 1 160 ? 2.902 -5.995 -24.095 1.00 86.38 160 LEU A C 1
ATOM 1337 O O . LEU A 1 160 ? 2.542 -7.111 -24.456 1.00 86.38 160 LEU A O 1
ATOM 1341 N N . THR A 1 161 ? 3.130 -5.002 -24.949 1.00 83.44 161 THR A N 1
ATOM 1342 C CA . THR A 1 161 ? 2.956 -5.143 -26.409 1.00 83.44 161 THR A CA 1
ATOM 1343 C C . THR A 1 161 ? 4.257 -5.359 -27.153 1.00 83.44 161 THR A C 1
ATOM 1345 O O . THR A 1 161 ? 4.250 -5.868 -28.269 1.00 83.44 161 THR A O 1
ATOM 1348 N N . ASN A 1 162 ? 5.367 -4.975 -26.533 1.00 77.69 162 ASN A N 1
ATOM 1349 C CA . ASN A 1 162 ? 6.698 -5.222 -27.042 1.00 77.69 162 ASN A CA 1
ATOM 1350 C C . ASN A 1 162 ? 7.597 -5.597 -25.872 1.00 77.69 162 ASN A C 1
ATOM 1352 O O . ASN A 1 162 ? 7.577 -4.908 -24.847 1.00 77.69 162 ASN A O 1
ATOM 1356 N N . GLU A 1 163 ? 8.354 -6.674 -26.025 1.00 69.44 163 GLU A N 1
ATOM 1357 C CA . GLU A 1 163 ? 9.290 -7.156 -25.015 1.00 69.44 163 GLU A CA 1
ATOM 1358 C C . GLU A 1 163 ? 10.678 -6.543 -25.218 1.00 69.44 163 GLU A C 1
ATOM 1360 O O . GLU A 1 163 ? 10.964 -5.882 -26.222 1.00 69.44 163 GLU A O 1
ATOM 1365 N N . TYR A 1 164 ? 11.527 -6.725 -24.211 1.00 67.56 164 TYR A N 1
ATOM 1366 C CA . TYR A 1 164 ? 12.929 -6.355 -24.285 1.00 67.56 164 TYR A CA 1
ATOM 1367 C C . TYR A 1 164 ? 13.639 -7.237 -25.313 1.00 67.56 164 TYR A C 1
ATOM 1369 O O . TYR A 1 164 ? 13.684 -8.454 -25.155 1.00 67.56 164 TYR A O 1
ATOM 1377 N N . GLU A 1 165 ? 14.218 -6.627 -26.346 1.00 64.19 165 GLU A N 1
ATOM 1378 C CA . GLU A 1 165 ? 15.010 -7.345 -27.345 1.00 64.19 165 GLU A CA 1
ATOM 1379 C C . GLU A 1 165 ? 16.370 -6.675 -27.533 1.00 64.19 165 GLU A C 1
ATOM 1381 O O . GLU A 1 165 ? 16.458 -5.505 -27.926 1.00 64.19 165 GLU A O 1
ATOM 1386 N N . GLU A 1 166 ? 17.426 -7.457 -27.311 1.00 64.06 166 GLU A N 1
ATOM 1387 C CA . GLU A 1 166 ? 18.798 -7.132 -27.688 1.00 64.06 166 GL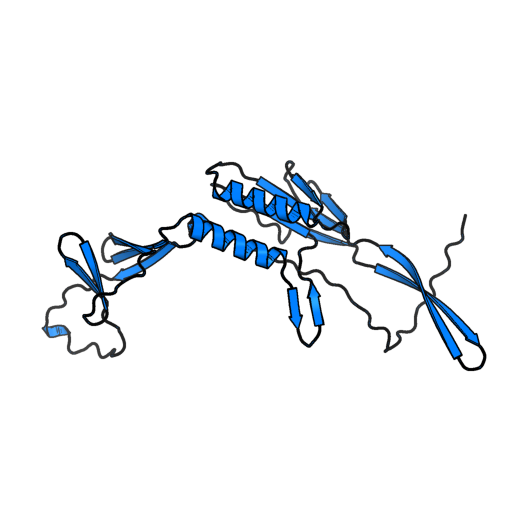U A CA 1
ATOM 1388 C C . GLU A 1 166 ? 19.217 -7.996 -28.873 1.00 64.06 166 GLU A C 1
ATOM 1390 O O . GLU A 1 166 ? 19.272 -9.222 -28.784 1.00 64.06 166 GLU A O 1
ATOM 1395 N N . ILE A 1 167 ? 19.545 -7.355 -29.993 1.00 62.38 167 ILE A N 1
ATOM 1396 C CA . ILE A 1 167 ? 20.143 -8.042 -31.140 1.00 62.38 167 ILE A CA 1
ATOM 1397 C C . ILE A 1 167 ? 21.646 -7.801 -31.112 1.00 62.38 167 ILE A C 1
ATOM 1399 O O . ILE A 1 167 ? 22.088 -6.649 -31.122 1.00 62.38 167 ILE A O 1
ATOM 1403 N N . TYR A 1 168 ? 22.417 -8.887 -31.120 1.00 65.12 168 TYR A N 1
ATOM 1404 C CA . TYR A 1 168 ? 23.875 -8.865 -31.130 1.00 65.12 168 TYR A CA 1
ATOM 1405 C C . TYR A 1 168 ? 24.436 -9.146 -32.530 1.00 65.12 168 TYR A C 1
ATOM 1407 O O . TYR A 1 168 ? 23.958 -10.032 -33.236 1.00 65.12 168 TYR A O 1
ATOM 1415 N N . GLU A 1 169 ? 25.497 -8.437 -32.904 1.00 60.75 169 GLU A N 1
ATOM 1416 C CA . GLU A 1 169 ? 26.436 -8.846 -33.950 1.00 60.75 169 GLU A CA 1
ATOM 1417 C C . GLU A 1 169 ? 27.689 -9.423 -33.282 1.00 60.75 169 GLU A C 1
ATOM 1419 O O . GLU A 1 169 ? 28.275 -8.795 -32.395 1.00 60.75 169 GLU A O 1
ATOM 1424 N N . GLU A 1 170 ? 28.102 -10.621 -33.698 1.00 63.91 170 GLU A N 1
ATOM 1425 C CA . GLU A 1 170 ? 29.347 -11.246 -33.248 1.00 63.91 170 GLU A CA 1
ATOM 1426 C C . GLU A 1 170 ? 30.388 -11.234 -34.374 1.00 63.91 170 GLU A C 1
ATOM 1428 O O . GLU A 1 170 ? 30.166 -11.791 -35.450 1.00 63.91 170 GLU A O 1
ATOM 1433 N N . GLU A 1 171 ? 31.556 -10.650 -34.113 1.00 68.94 171 GLU A N 1
ATOM 1434 C CA . GLU A 1 171 ? 32.736 -10.788 -34.969 1.00 68.94 171 GLU A CA 1
ATOM 1435 C C . GLU A 1 171 ? 33.745 -11.720 -34.297 1.00 68.94 171 GLU A C 1
ATOM 1437 O O . GLU A 1 171 ? 34.241 -11.440 -33.204 1.00 68.94 171 GLU A O 1
ATOM 1442 N N . THR A 1 172 ? 34.073 -12.831 -34.960 1.00 69.38 172 THR A N 1
ATOM 1443 C CA . THR A 1 172 ? 35.118 -13.749 -34.494 1.00 69.38 172 THR A CA 1
ATOM 1444 C C . THR A 1 172 ? 36.445 -13.393 -35.152 1.00 69.38 172 THR A C 1
ATOM 1446 O O . THR A 1 172 ? 36.621 -13.578 -36.355 1.00 69.38 172 THR A O 1
ATOM 1449 N N . VAL A 1 173 ? 37.399 -12.911 -34.360 1.00 73.38 173 VAL A N 1
ATOM 1450 C CA . VAL A 1 173 ? 38.773 -12.645 -34.794 1.00 73.38 173 VAL A CA 1
ATOM 1451 C C . VAL A 1 173 ? 39.657 -13.770 -34.270 1.00 73.38 173 VAL A C 1
ATOM 1453 O O . VAL A 1 173 ? 39.764 -13.959 -33.060 1.00 73.38 173 VAL A O 1
ATOM 1456 N N . THR A 1 174 ? 40.272 -14.535 -35.171 1.00 66.69 174 THR A N 1
ATOM 1457 C CA . THR A 1 174 ? 41.194 -15.618 -34.798 1.00 66.69 174 THR A CA 1
ATOM 1458 C C . THR A 1 174 ? 42.624 -15.163 -35.057 1.00 66.69 174 THR A C 1
ATOM 1460 O O . THR A 1 174 ? 42.969 -14.869 -36.200 1.00 66.69 174 THR A O 1
ATOM 1463 N N . THR A 1 175 ? 43.453 -15.116 -34.016 1.00 62.56 175 THR A N 1
ATOM 1464 C CA . THR A 1 175 ? 44.880 -14.776 -34.123 1.00 62.56 175 THR A CA 1
ATOM 1465 C C . THR A 1 175 ? 45.686 -15.766 -33.289 1.00 62.56 175 THR A C 1
ATOM 1467 O O . THR A 1 175 ? 45.387 -15.924 -32.111 1.00 62.56 175 THR A O 1
ATOM 1470 N N . ASP A 1 176 ? 46.674 -16.438 -33.890 1.00 55.16 176 ASP A N 1
ATOM 1471 C CA . ASP A 1 176 ? 47.706 -17.257 -33.226 1.00 55.16 176 ASP A CA 1
ATOM 1472 C C . ASP A 1 176 ? 47.217 -18.063 -31.999 1.00 55.16 176 ASP A C 1
ATOM 1474 O O . ASP A 1 176 ? 47.709 -17.901 -30.884 1.00 55.16 176 ASP A O 1
ATOM 1478 N N . ASN A 1 177 ? 46.230 -18.943 -32.217 1.00 69.69 177 ASN A N 1
ATOM 1479 C CA . ASN A 1 177 ? 45.566 -19.817 -31.227 1.00 69.69 177 ASN A CA 1
ATOM 1480 C C . ASN A 1 177 ? 44.584 -19.156 -30.240 1.00 69.69 177 ASN A C 1
ATOM 1482 O O . ASN A 1 177 ? 44.058 -19.844 -29.363 1.00 69.69 177 ASN A O 1
ATOM 1486 N N . VAL A 1 178 ? 44.267 -17.870 -30.391 1.00 55.34 178 VAL A N 1
ATOM 1487 C CA . VAL A 1 178 ? 43.239 -17.177 -29.600 1.00 55.34 178 VAL A CA 1
ATOM 1488 C C . VAL A 1 178 ? 42.040 -16.834 -30.482 1.00 55.34 178 VAL A C 1
ATOM 1490 O O . VAL A 1 178 ? 42.169 -16.155 -31.501 1.00 55.34 178 VAL A O 1
ATOM 1493 N N . VAL A 1 179 ? 40.855 -17.287 -30.069 1.00 71.50 179 VAL A N 1
ATOM 1494 C CA . VAL A 1 179 ? 39.570 -16.895 -30.662 1.00 71.50 179 VAL A CA 1
ATOM 1495 C C . VAL A 1 179 ? 39.005 -15.742 -29.840 1.00 71.50 179 VAL A C 1
ATOM 1497 O O . VAL A 1 179 ? 38.623 -15.924 -28.684 1.00 71.50 179 VAL A O 1
ATOM 1500 N N . LYS A 1 180 ? 38.957 -14.542 -30.421 1.00 64.38 180 LYS A N 1
ATOM 1501 C CA . LYS A 1 180 ? 38.325 -13.370 -29.815 1.00 64.38 180 LYS A CA 1
ATOM 1502 C C . LYS A 1 180 ? 36.939 -13.180 -30.420 1.00 64.38 180 LYS A C 1
ATOM 1504 O O . LYS A 1 180 ? 36.821 -12.882 -31.603 1.00 64.38 180 LYS A O 1
ATOM 1509 N N . ILE A 1 181 ? 35.903 -13.327 -29.601 1.00 69.56 181 ILE A N 1
ATOM 1510 C CA . ILE A 1 181 ? 34.515 -13.055 -29.988 1.00 69.56 181 ILE A CA 1
ATOM 1511 C C . ILE A 1 181 ? 34.186 -11.633 -29.529 1.00 69.56 181 ILE A C 1
ATOM 1513 O O . ILE A 1 181 ? 34.068 -11.373 -28.332 1.00 69.56 181 ILE A O 1
ATOM 1517 N N . ASN A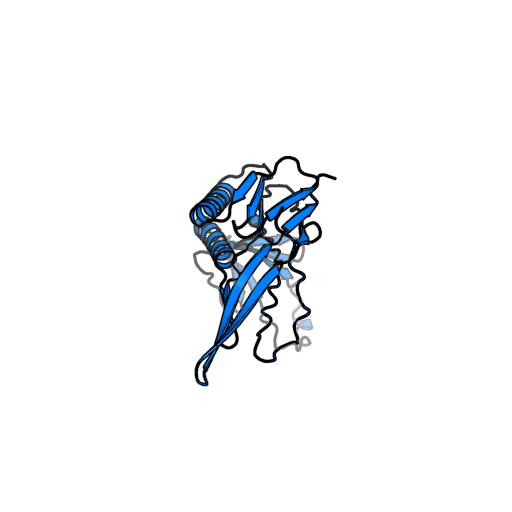 1 182 ? 34.081 -10.696 -30.469 1.00 67.00 182 ASN A N 1
ATOM 1518 C CA . ASN A 1 182 ? 33.598 -9.347 -30.192 1.00 67.00 182 ASN A CA 1
ATOM 1519 C C . ASN A 1 182 ? 32.078 -9.334 -30.355 1.00 67.00 182 ASN A C 1
ATOM 1521 O O . ASN A 1 182 ? 31.583 -9.529 -31.460 1.00 67.00 182 ASN A O 1
ATOM 1525 N N . ARG A 1 183 ? 31.346 -9.079 -29.270 1.00 63.22 183 ARG A N 1
ATOM 1526 C CA . ARG A 1 183 ? 29.886 -8.919 -29.284 1.00 63.22 183 ARG A CA 1
ATOM 1527 C C . ARG A 1 183 ? 29.539 -7.436 -29.301 1.00 63.22 183 ARG A C 1
ATOM 1529 O O . ARG A 1 183 ? 30.005 -6.695 -28.436 1.00 63.22 183 ARG A O 1
ATOM 1536 N N . ARG A 1 184 ? 28.721 -6.997 -30.254 1.00 65.62 184 ARG A N 1
ATOM 1537 C CA . ARG A 1 184 ? 28.189 -5.630 -30.329 1.00 65.62 184 ARG A CA 1
ATOM 1538 C C . ARG A 1 184 ? 26.668 -5.672 -30.295 1.00 65.62 184 ARG A C 1
ATOM 1540 O O . ARG A 1 184 ? 26.069 -6.417 -31.054 1.00 65.62 184 ARG A O 1
ATOM 1547 N N . ILE A 1 185 ? 26.045 -4.843 -29.462 1.00 61.97 185 ILE A N 1
ATOM 1548 C CA . ILE A 1 185 ? 24.591 -4.639 -29.486 1.00 61.97 185 ILE A CA 1
ATOM 1549 C C . ILE A 1 185 ? 24.252 -3.738 -30.677 1.00 61.97 185 ILE A C 1
ATOM 1551 O O . ILE A 1 185 ? 24.815 -2.651 -30.813 1.00 61.97 185 ILE A O 1
ATOM 1555 N N . VAL A 1 186 ? 23.348 -4.192 -31.541 1.00 58.78 186 VAL A N 1
ATOM 1556 C CA . VAL A 1 186 ? 23.002 -3.529 -32.812 1.00 58.78 186 VAL A CA 1
ATOM 1557 C C . VAL A 1 186 ? 21.567 -3.038 -32.836 1.00 58.78 186 VAL A C 1
ATOM 1559 O O . VAL A 1 186 ? 21.272 -2.015 -33.454 1.00 58.78 186 VAL A O 1
ATOM 1562 N N . LYS A 1 187 ? 20.672 -3.712 -32.113 1.00 56.00 187 LYS A N 1
ATOM 1563 C CA . LYS A 1 187 ? 19.301 -3.250 -31.920 1.00 56.00 187 LYS A CA 1
ATOM 1564 C C . LYS A 1 187 ? 18.908 -3.411 -30.465 1.00 56.00 187 LYS A C 1
ATOM 1566 O O . LYS A 1 187 ? 19.167 -4.449 -29.866 1.00 56.00 187 LYS A O 1
ATOM 1571 N N . PHE A 1 188 ? 18.280 -2.369 -29.945 1.00 65.44 188 PHE A N 1
ATOM 1572 C CA . PHE A 1 188 ? 17.720 -2.315 -28.609 1.00 65.44 188 PHE A CA 1
ATOM 1573 C C . PHE A 1 188 ? 16.299 -1.779 -28.735 1.00 65.44 188 PHE A C 1
ATOM 1575 O O . PHE A 1 188 ? 16.110 -0.640 -29.173 1.00 65.44 188 PHE A O 1
ATOM 1582 N N . ASN A 1 189 ? 15.310 -2.594 -28.383 1.00 70.88 189 ASN A N 1
ATOM 1583 C CA . ASN A 1 189 ? 13.924 -2.153 -28.313 1.00 70.88 189 ASN A CA 1
ATOM 1584 C C . ASN A 1 189 ? 13.526 -1.966 -26.849 1.00 70.88 189 ASN A C 1
ATOM 1586 O O . ASN A 1 189 ? 13.663 -2.886 -26.043 1.00 70.88 189 ASN A O 1
ATOM 1590 N N . LYS A 1 190 ? 12.989 -0.787 -26.511 1.00 80.25 190 LYS A N 1
ATOM 1591 C CA . LYS A 1 190 ? 12.384 -0.588 -25.194 1.00 80.25 190 LYS A CA 1
ATOM 1592 C C . LYS A 1 190 ? 11.094 -1.408 -25.085 1.00 80.25 190 LYS A C 1
ATOM 1594 O O . LYS A 1 190 ? 10.324 -1.454 -26.052 1.00 80.25 190 LYS A O 1
ATOM 1599 N N . PRO A 1 191 ? 10.822 -2.004 -23.916 1.00 86.50 191 PRO A N 1
ATOM 1600 C CA . PRO A 1 191 ? 9.534 -2.621 -23.642 1.00 86.50 191 PRO A CA 1
ATOM 1601 C C . PRO A 1 191 ? 8.427 -1.560 -23.688 1.00 86.50 191 PRO A C 1
ATOM 1603 O O . PRO A 1 191 ? 8.594 -0.443 -23.183 1.00 86.50 191 PRO A O 1
ATOM 1606 N N . VAL A 1 192 ? 7.286 -1.912 -24.280 1.00 87.88 192 VAL A N 1
ATOM 1607 C CA . VAL A 1 192 ? 6.150 -0.995 -24.450 1.00 87.88 192 VAL A CA 1
ATOM 1608 C C . VAL A 1 192 ? 4.947 -1.514 -23.674 1.00 87.88 192 VAL A C 1
ATOM 1610 O O . VAL A 1 192 ? 4.400 -2.574 -23.989 1.00 87.88 192 VAL A O 1
ATOM 1613 N N . PHE A 1 193 ? 4.499 -0.730 -22.698 1.00 88.44 193 PHE A N 1
ATOM 1614 C CA . PHE A 1 193 ? 3.289 -0.993 -21.930 1.00 88.44 193 PHE A CA 1
ATOM 1615 C C . PHE A 1 193 ? 2.126 -0.169 -22.475 1.00 88.44 193 PHE A C 1
ATOM 1617 O O . PHE A 1 193 ? 2.174 1.061 -22.497 1.00 88.44 193 PHE A O 1
ATOM 1624 N N . GLU A 1 194 ? 1.060 -0.839 -22.891 1.00 88.12 194 GLU A N 1
ATOM 1625 C CA . GLU A 1 194 ? -0.201 -0.210 -23.255 1.00 88.12 194 GLU A CA 1
ATOM 1626 C C . GLU A 1 194 ? -1.159 -0.231 -22.072 1.00 88.12 194 GLU A C 1
ATOM 1628 O O . GLU A 1 194 ? -1.434 -1.277 -21.486 1.00 88.12 194 GLU A O 1
ATOM 1633 N N . ILE A 1 195 ? -1.670 0.945 -21.717 1.00 86.06 195 ILE A N 1
ATOM 1634 C CA . ILE A 1 195 ? -2.671 1.108 -20.672 1.00 86.06 195 ILE A CA 1
ATOM 1635 C C . ILE A 1 195 ? -4.021 1.359 -21.335 1.00 86.06 195 ILE A C 1
ATOM 1637 O O . ILE A 1 195 ? -4.243 2.410 -21.942 1.00 86.06 195 ILE A O 1
ATOM 1641 N N . LEU A 1 196 ? -4.927 0.400 -21.177 1.00 79.50 196 LEU A N 1
ATOM 1642 C CA . LEU A 1 196 ? -6.322 0.482 -21.592 1.00 79.50 196 LEU A CA 1
ATOM 1643 C C . LEU A 1 196 ? -7.083 1.305 -20.545 1.00 79.50 196 LEU A C 1
ATOM 1645 O O . LEU A 1 196 ? -7.471 0.793 -19.491 1.00 79.50 196 LEU A O 1
ATOM 1649 N N . SER A 1 197 ? -7.257 2.605 -20.781 1.00 65.06 197 SER A N 1
ATOM 1650 C CA . SER A 1 197 ? -7.861 3.503 -19.792 1.00 65.06 197 SER A CA 1
ATOM 1651 C C . SER A 1 197 ? -8.940 4.384 -20.406 1.00 65.06 197 SER A C 1
ATOM 1653 O O . SER A 1 197 ? -8.745 4.985 -21.452 1.00 65.06 197 SER A O 1
ATOM 1655 N N . ALA A 1 198 ? -10.060 4.514 -19.694 1.00 52.94 198 ALA A N 1
ATOM 1656 C CA . ALA A 1 198 ? -11.173 5.405 -20.028 1.00 52.94 198 ALA A CA 1
ATOM 1657 C C . ALA A 1 198 ? -11.086 6.770 -19.304 1.00 52.94 198 ALA A C 1
ATOM 1659 O O . ALA A 1 198 ? -12.092 7.461 -19.156 1.00 52.94 198 ALA A O 1
ATOM 1660 N N . PHE A 1 199 ? -9.920 7.141 -18.757 1.00 58.56 199 PHE A N 1
ATOM 1661 C CA . PHE A 1 199 ? -9.767 8.358 -17.948 1.00 58.56 199 PHE A CA 1
ATOM 1662 C C . PHE A 1 199 ? -8.880 9.395 -18.643 1.00 58.56 199 PHE A C 1
ATOM 1664 O O . PHE A 1 199 ? -7.724 9.115 -18.951 1.00 58.56 199 PHE A O 1
ATOM 1671 N N . ASN A 1 200 ? -9.416 10.608 -18.806 1.00 51.69 200 ASN A N 1
ATOM 1672 C CA . ASN A 1 200 ? -8.737 11.745 -19.442 1.00 51.69 200 ASN A CA 1
ATOM 1673 C C . ASN A 1 200 ? -7.736 12.468 -18.518 1.00 51.69 200 ASN A C 1
ATOM 1675 O O . ASN A 1 200 ? -6.870 13.192 -19.001 1.00 51.69 200 ASN A O 1
ATOM 1679 N N . GLU A 1 201 ? -7.824 12.273 -17.199 1.00 54.97 201 GLU A N 1
ATOM 1680 C CA . GLU A 1 201 ? -6.986 12.956 -16.204 1.00 54.97 201 GLU A CA 1
ATOM 1681 C C . GLU A 1 201 ? -5.948 11.992 -15.616 1.00 54.97 201 GLU A C 1
ATOM 1683 O O . GLU A 1 201 ? -6.143 11.396 -14.556 1.00 54.97 201 GLU A O 1
ATOM 1688 N N . LEU A 1 202 ? -4.842 11.808 -16.337 1.00 66.06 202 LEU A N 1
ATOM 1689 C CA . LEU A 1 202 ? -3.666 11.085 -15.853 1.00 66.06 202 LEU A CA 1
ATOM 1690 C C . LEU A 1 202 ? -2.510 12.067 -15.706 1.00 66.06 202 LEU A C 1
ATOM 1692 O O . LEU A 1 202 ? -2.007 12.600 -16.697 1.00 66.06 202 LEU A O 1
ATOM 1696 N N . GLU A 1 203 ? -2.065 12.288 -14.471 1.00 62.62 203 GLU A N 1
ATOM 1697 C CA . GLU A 1 203 ? -0.823 13.013 -14.232 1.00 62.62 203 GLU A CA 1
ATOM 1698 C C . GLU A 1 203 ? 0.345 12.073 -14.566 1.00 62.62 203 GLU A C 1
ATOM 1700 O O . GLU A 1 203 ? 0.552 11.063 -13.887 1.00 62.62 203 GLU A O 1
ATOM 1705 N N . LYS A 1 204 ? 1.064 12.370 -15.655 1.00 64.12 204 LYS A N 1
ATOM 1706 C CA . LYS A 1 204 ? 2.195 11.563 -16.133 1.00 64.12 204 LYS A CA 1
ATOM 1707 C C . LYS A 1 204 ? 3.500 12.012 -15.489 1.00 64.12 204 LYS A C 1
ATOM 1709 O O . LYS A 1 204 ? 3.788 13.206 -15.450 1.00 64.12 204 LYS A O 1
ATOM 1714 N N . LYS A 1 205 ? 4.284 11.040 -15.034 1.00 66.69 205 LYS A N 1
ATOM 1715 C CA . LYS A 1 205 ? 5.546 11.209 -14.314 1.00 66.69 205 LYS A CA 1
ATOM 1716 C C . LYS A 1 205 ? 6.595 10.200 -14.793 1.00 66.69 205 LYS A C 1
ATOM 1718 O O . LYS A 1 205 ? 6.253 9.115 -15.265 1.00 66.69 205 LYS A O 1
ATOM 1723 N N . GLN A 1 206 ? 7.868 10.558 -14.705 1.00 66.12 206 GLN A N 1
ATOM 1724 C CA . GLN A 1 206 ? 9.005 9.704 -15.028 1.00 66.12 206 GLN A CA 1
ATOM 1725 C C . GLN A 1 206 ? 9.656 9.184 -13.735 1.00 66.12 206 GLN A C 1
ATOM 1727 O O . GLN A 1 206 ? 10.272 9.934 -13.002 1.00 66.12 206 GLN A O 1
ATOM 1732 N N . LEU A 1 207 ? 9.619 7.883 -13.450 1.00 68.12 207 LEU A N 1
ATOM 1733 C CA . LEU A 1 207 ? 10.265 7.311 -12.259 1.00 68.12 207 LEU A CA 1
ATOM 1734 C C . LEU A 1 207 ? 11.788 7.542 -12.282 1.00 68.12 207 LEU A C 1
ATOM 1736 O O . LEU A 1 207 ? 12.550 6.780 -12.876 1.00 68.12 207 LEU A O 1
ATOM 1740 N N . LYS A 1 208 ? 12.201 8.620 -11.615 1.00 71.94 208 LYS A N 1
ATOM 1741 C CA . LYS A 1 208 ? 13.551 8.970 -11.172 1.00 71.94 208 LYS A CA 1
ATOM 1742 C C . LYS A 1 208 ? 13.515 9.144 -9.657 1.00 71.94 208 LYS A C 1
ATOM 1744 O O . LYS A 1 208 ? 12.440 9.292 -9.079 1.00 71.94 208 LYS A O 1
ATOM 1749 N N . GLU A 1 209 ? 14.677 9.152 -9.016 1.00 70.25 209 GLU A N 1
ATOM 1750 C CA . GLU A 1 209 ? 14.786 9.254 -7.554 1.00 70.25 209 GLU A CA 1
ATOM 1751 C C . GLU A 1 209 ? 14.037 10.479 -6.984 1.00 70.25 209 GLU A C 1
ATOM 1753 O O . GLU A 1 209 ? 13.246 10.334 -6.051 1.00 70.25 209 GLU A O 1
ATOM 1758 N N . ASP A 1 210 ? 14.155 11.641 -7.636 1.00 70.00 210 ASP A N 1
ATOM 1759 C CA . ASP A 1 210 ? 13.420 12.867 -7.279 1.00 70.00 210 ASP A CA 1
ATOM 1760 C C . ASP A 1 210 ? 11.894 12.720 -7.403 1.00 70.00 210 ASP A C 1
ATOM 1762 O O . ASP A 1 210 ? 11.124 13.308 -6.642 1.00 70.00 210 ASP A O 1
ATOM 1766 N N . GLU A 1 211 ? 11.430 11.912 -8.356 1.00 74.38 211 GLU A N 1
ATOM 1767 C CA . GLU A 1 211 ? 10.004 11.703 -8.591 1.00 74.38 211 GLU A CA 1
ATOM 1768 C C . GLU A 1 211 ? 9.396 10.688 -7.622 1.00 74.38 211 GLU A C 1
ATOM 1770 O O . GLU A 1 211 ? 8.227 10.815 -7.259 1.00 74.38 211 GLU A O 1
ATOM 1775 N N . ILE A 1 212 ? 10.186 9.725 -7.134 1.00 80.38 212 ILE A N 1
ATOM 1776 C CA . ILE A 1 212 ? 9.773 8.849 -6.030 1.00 80.38 212 ILE A CA 1
ATOM 1777 C C . ILE A 1 212 ? 9.532 9.684 -4.767 1.00 80.38 212 ILE A C 1
ATOM 1779 O O . ILE A 1 212 ? 8.523 9.489 -4.083 1.00 80.38 212 ILE A O 1
ATOM 1783 N N . LEU A 1 213 ? 10.411 10.651 -4.484 1.00 84.06 213 LEU A N 1
ATOM 1784 C CA . LEU A 1 213 ? 10.230 11.570 -3.364 1.00 84.06 213 LEU A CA 1
ATOM 1785 C C . LEU A 1 213 ? 8.970 12.432 -3.532 1.00 84.06 213 LEU A C 1
ATOM 1787 O O . LEU A 1 213 ? 8.207 12.592 -2.580 1.00 84.06 213 LEU A O 1
ATOM 1791 N N . ASP A 1 214 ? 8.695 12.935 -4.738 1.00 85.25 214 ASP A N 1
ATOM 1792 C CA . ASP A 1 214 ? 7.442 13.645 -5.022 1.00 85.25 214 ASP A CA 1
ATOM 1793 C C . ASP A 1 214 ? 6.200 12.760 -4.810 1.00 85.25 214 ASP A C 1
ATOM 1795 O O . ASP A 1 214 ? 5.227 13.210 -4.201 1.00 85.25 214 ASP A O 1
ATOM 1799 N N . ILE A 1 215 ? 6.236 11.497 -5.247 1.00 86.00 215 ILE A N 1
ATOM 1800 C CA . ILE A 1 215 ? 5.147 10.539 -5.022 1.00 86.00 215 ILE A CA 1
ATOM 1801 C C . ILE A 1 215 ? 4.895 10.358 -3.522 1.00 86.00 215 ILE A C 1
ATOM 1803 O O . ILE A 1 215 ? 3.746 10.431 -3.086 1.00 86.00 215 ILE A O 1
ATOM 1807 N N . ILE A 1 216 ? 5.951 10.177 -2.726 1.00 89.31 216 ILE A N 1
ATOM 1808 C CA . ILE A 1 216 ? 5.846 10.053 -1.266 1.00 89.31 216 ILE A CA 1
ATOM 1809 C C . ILE A 1 216 ? 5.229 11.321 -0.666 1.00 89.31 216 ILE A C 1
ATOM 1811 O O . ILE A 1 216 ? 4.241 11.222 0.057 1.00 89.31 216 ILE A O 1
ATOM 1815 N N . ASN A 1 217 ? 5.717 12.506 -1.042 1.00 88.88 217 ASN A N 1
ATOM 1816 C CA . ASN A 1 217 ? 5.180 13.783 -0.561 1.00 88.88 217 ASN A CA 1
ATOM 1817 C C . ASN A 1 217 ? 3.692 13.962 -0.914 1.00 88.88 217 ASN A C 1
ATOM 1819 O O . ASN A 1 217 ? 2.915 14.517 -0.137 1.00 88.88 217 ASN A O 1
ATOM 1823 N N . LYS A 1 218 ? 3.259 13.501 -2.094 1.00 87.81 218 LYS A N 1
ATOM 1824 C CA . LYS A 1 218 ? 1.842 13.528 -2.489 1.00 87.81 218 LYS A CA 1
ATOM 1825 C C . LYS A 1 218 ? 0.985 12.592 -1.648 1.00 87.81 218 LYS A C 1
ATOM 1827 O O . LYS A 1 218 ? -0.159 12.935 -1.354 1.00 87.81 218 LYS A O 1
ATOM 1832 N N . ILE A 1 219 ? 1.521 11.432 -1.281 1.00 89.38 219 ILE A N 1
ATOM 1833 C CA . ILE A 1 219 ? 0.846 10.484 -0.396 1.00 89.38 219 ILE A CA 1
ATOM 1834 C C . ILE A 1 219 ? 0.744 11.075 1.009 1.00 89.38 219 ILE A C 1
ATOM 1836 O O . ILE A 1 219 ? -0.341 11.049 1.574 1.00 89.38 219 ILE A O 1
ATOM 1840 N N . GLU A 1 220 ? 1.814 11.667 1.542 1.00 89.38 220 GLU A N 1
ATOM 1841 C CA . GLU A 1 220 ? 1.794 12.353 2.843 1.00 89.38 220 GLU A CA 1
ATOM 1842 C C . GLU A 1 220 ? 0.714 13.438 2.878 1.00 89.38 220 GLU A C 1
ATOM 1844 O O . GLU A 1 220 ? -0.173 13.398 3.728 1.00 89.38 220 GLU A O 1
ATOM 1849 N N . ARG A 1 221 ? 0.680 14.314 1.864 1.00 88.06 221 ARG A N 1
ATOM 1850 C CA . ARG A 1 221 ? -0.384 15.323 1.724 1.00 88.06 221 ARG A CA 1
ATOM 1851 C C . ARG A 1 221 ? -1.775 14.704 1.662 1.00 88.06 221 ARG A C 1
ATOM 1853 O O . ARG A 1 221 ? -2.694 15.244 2.254 1.00 88.06 221 ARG A O 1
ATOM 1860 N N . PHE A 1 222 ? -1.948 13.583 0.965 1.00 88.25 222 PHE A N 1
ATOM 1861 C CA . PHE A 1 222 ? -3.230 12.875 0.921 1.00 88.25 222 PHE A CA 1
ATOM 1862 C C . PHE A 1 222 ? -3.628 12.270 2.277 1.00 88.25 222 PHE A C 1
ATOM 1864 O O . PHE A 1 222 ? -4.812 12.203 2.587 1.00 88.25 222 PHE A O 1
ATOM 1871 N N . LEU A 1 223 ? -2.665 11.833 3.089 1.00 86.69 223 LEU A N 1
ATOM 1872 C CA . LEU A 1 223 ? -2.927 11.322 4.438 1.00 86.69 223 LEU A CA 1
ATOM 1873 C C . LEU A 1 223 ? -3.253 12.443 5.442 1.00 86.69 223 LEU A C 1
ATOM 1875 O O . LEU A 1 223 ? -3.868 12.178 6.484 1.00 86.69 223 LEU A O 1
ATOM 1879 N N . ASP A 1 224 ? -2.825 13.670 5.153 1.00 84.00 224 ASP A N 1
ATOM 1880 C CA . ASP A 1 224 ? -3.127 14.866 5.942 1.00 84.00 224 ASP A CA 1
ATOM 1881 C C . ASP A 1 224 ? -4.441 15.529 5.524 1.00 84.00 224 ASP A C 1
ATOM 1883 O O . ASP A 1 224 ? -5.261 15.875 6.381 1.00 84.00 224 ASP A O 1
ATOM 1887 N N . ASP A 1 225 ? -4.659 15.659 4.219 1.00 73.50 225 ASP A N 1
ATOM 1888 C CA . ASP A 1 225 ? -5.818 16.312 3.635 1.00 73.50 225 ASP A CA 1
ATOM 1889 C C . ASP A 1 225 ? -7.032 15.371 3.594 1.00 73.50 225 ASP A C 1
ATOM 1891 O O . ASP A 1 225 ? -7.059 14.382 2.868 1.00 73.50 225 ASP A O 1
ATOM 1895 N N . ASN A 1 226 ? -8.140 15.767 4.227 1.00 62.12 226 ASN A N 1
ATOM 1896 C CA . ASN A 1 226 ? -9.459 15.136 4.030 1.00 62.12 226 ASN A CA 1
ATOM 1897 C C . ASN A 1 226 ? -10.087 15.471 2.657 1.00 62.12 226 ASN A C 1
ATOM 1899 O O . ASN A 1 226 ? -11.310 15.469 2.502 1.00 62.12 226 ASN A O 1
ATOM 1903 N N . ASN A 1 227 ? -9.279 15.820 1.657 1.00 63.28 227 ASN A N 1
ATOM 1904 C CA . ASN A 1 227 ? -9.760 16.323 0.379 1.00 63.28 227 ASN A CA 1
ATOM 1905 C C . ASN A 1 227 ? -10.420 15.191 -0.421 1.00 63.28 227 ASN A C 1
ATOM 1907 O O . ASN A 1 227 ? -9.869 14.100 -0.547 1.00 63.28 227 ASN A O 1
ATOM 1911 N N . THR A 1 228 ? -11.616 15.429 -0.947 1.00 57.56 228 THR A N 1
ATOM 1912 C CA . THR A 1 228 ? -12.514 14.400 -1.504 1.00 57.56 228 THR A CA 1
ATOM 1913 C C . THR A 1 228 ? -12.169 13.958 -2.924 1.00 57.56 228 THR A C 1
ATOM 1915 O O . THR A 1 228 ? -12.902 13.179 -3.526 1.00 57.56 228 THR A O 1
ATOM 1918 N N . ASN A 1 229 ? -11.072 14.448 -3.495 1.00 69.31 229 ASN A N 1
ATOM 1919 C CA . ASN A 1 229 ? -10.811 14.255 -4.914 1.00 69.31 229 ASN A CA 1
ATOM 1920 C C . ASN A 1 229 ? -10.029 12.965 -5.164 1.00 69.31 229 ASN A C 1
ATOM 1922 O O . ASN A 1 229 ? -8.925 12.775 -4.654 1.00 69.31 229 ASN A O 1
ATOM 1926 N N . LYS A 1 230 ? -10.587 12.109 -6.023 1.00 80.56 230 LYS A N 1
ATOM 1927 C CA . LYS A 1 230 ? -9.867 10.998 -6.649 1.00 80.56 230 LYS A CA 1
ATOM 1928 C C . LYS A 1 230 ? -8.689 11.548 -7.459 1.00 80.56 230 LYS A C 1
ATOM 1930 O O . LYS A 1 230 ? -8.871 12.449 -8.273 1.00 80.56 230 LYS A O 1
ATOM 1935 N N . ARG A 1 231 ? -7.498 10.974 -7.283 1.00 83.81 231 ARG A N 1
ATOM 1936 C CA . ARG A 1 231 ? -6.300 11.298 -8.075 1.00 83.81 231 ARG A CA 1
ATOM 1937 C C . ARG A 1 231 ? -5.640 10.020 -8.568 1.00 83.81 231 ARG A C 1
ATOM 1939 O O . ARG A 1 231 ? -5.485 9.076 -7.799 1.00 83.81 231 ARG A O 1
ATOM 1946 N N . ILE A 1 232 ? -5.253 9.988 -9.841 1.00 85.62 232 ILE A N 1
ATOM 1947 C CA . ILE A 1 232 ? -4.495 8.877 -10.424 1.00 85.62 232 I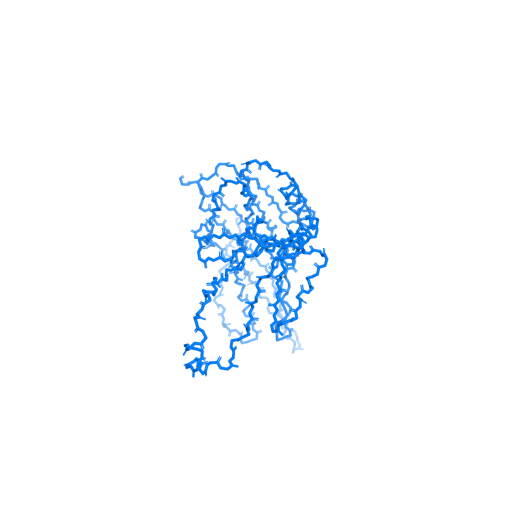LE A CA 1
ATOM 1948 C C . ILE A 1 232 ? -3.196 9.436 -10.995 1.00 85.62 232 ILE A C 1
ATOM 1950 O O . ILE A 1 232 ? -3.209 10.365 -11.801 1.00 85.62 232 ILE A O 1
ATOM 1954 N N . ILE A 1 233 ? -2.082 8.855 -10.567 1.00 86.69 233 ILE A N 1
ATOM 1955 C CA . ILE A 1 233 ? -0.732 9.220 -10.984 1.00 86.69 233 ILE A CA 1
ATOM 1956 C C . ILE A 1 233 ? -0.144 8.025 -11.723 1.00 86.69 233 ILE A C 1
ATOM 1958 O O . ILE A 1 233 ? -0.158 6.903 -11.216 1.00 86.69 233 ILE A O 1
ATOM 1962 N N . LEU A 1 234 ? 0.375 8.281 -12.917 1.00 87.31 234 LEU A N 1
ATOM 1963 C CA . LEU A 1 234 ? 1.084 7.305 -13.728 1.00 87.31 234 LEU A CA 1
ATOM 1964 C C . LEU A 1 234 ? 2.558 7.686 -13.750 1.00 87.31 234 LEU A C 1
ATOM 1966 O O . LEU A 1 234 ? 2.907 8.729 -14.298 1.00 87.31 234 LEU A O 1
ATOM 1970 N N . ALA A 1 235 ? 3.411 6.837 -13.192 1.00 87.38 235 ALA A N 1
ATOM 1971 C CA . ALA A 1 235 ? 4.850 7.034 -13.187 1.00 87.38 235 ALA A CA 1
ATOM 1972 C C . ALA A 1 235 ? 5.549 5.853 -13.875 1.00 87.38 235 ALA A C 1
ATOM 1974 O O . ALA A 1 235 ? 5.180 4.703 -13.646 1.00 87.38 235 ALA A O 1
ATOM 1975 N N . HIS A 1 236 ? 6.542 6.107 -14.729 1.00 88.12 236 HIS A N 1
ATOM 1976 C CA . HIS A 1 236 ? 7.266 5.034 -15.424 1.00 88.12 236 HIS A CA 1
ATOM 1977 C C . HIS A 1 236 ? 8.762 5.312 -15.585 1.00 88.12 236 HIS A C 1
ATOM 1979 O O . HIS A 1 236 ? 9.175 6.457 -15.753 1.00 88.12 236 HIS A O 1
ATOM 1985 N N . SER A 1 237 ? 9.583 4.264 -15.548 1.00 85.56 237 SER A N 1
ATOM 1986 C CA . SER A 1 237 ? 11.036 4.346 -15.717 1.00 85.56 237 SER A CA 1
ATOM 1987 C C . SER A 1 237 ? 11.409 4.852 -17.122 1.00 85.56 237 SER A C 1
ATOM 1989 O O . SER A 1 237 ? 10.692 4.560 -18.084 1.00 85.56 237 SER A O 1
ATOM 1991 N N . PRO A 1 238 ? 12.540 5.574 -17.288 1.00 82.94 238 PRO A N 1
ATOM 1992 C CA . PRO A 1 238 ? 13.088 5.925 -18.605 1.00 82.94 238 PRO A CA 1
ATOM 1993 C C . PRO A 1 238 ? 13.405 4.718 -19.503 1.00 82.94 238 PRO A C 1
ATOM 1995 O O . PRO A 1 238 ? 13.532 4.878 -20.721 1.00 82.94 238 PRO A O 1
ATOM 1998 N N . GLU A 1 239 ? 13.566 3.533 -18.915 1.00 83.06 239 GLU A N 1
ATOM 1999 C CA . GLU A 1 239 ? 13.866 2.287 -19.626 1.00 83.06 239 GLU A CA 1
ATOM 2000 C C . GLU A 1 239 ? 12.654 1.716 -20.367 1.00 83.06 239 GLU A C 1
ATOM 2002 O O . GLU A 1 239 ? 12.835 0.902 -21.266 1.00 83.06 239 GLU A O 1
ATOM 2007 N 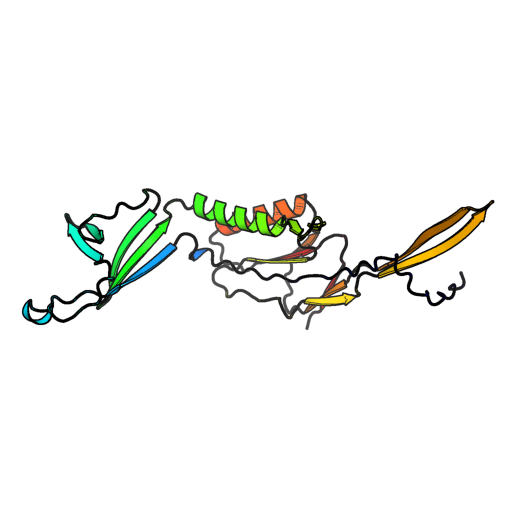N . ILE A 1 240 ? 11.435 2.152 -20.028 1.00 86.88 240 ILE A N 1
ATOM 2008 C CA . ILE A 1 240 ? 10.197 1.641 -20.620 1.00 86.88 240 ILE A CA 1
ATOM 2009 C C . ILE A 1 240 ? 9.428 2.743 -21.346 1.00 86.88 240 ILE A C 1
ATOM 2011 O O . ILE A 1 240 ? 9.524 3.926 -21.010 1.00 86.88 240 ILE A O 1
ATOM 2015 N N . GLU A 1 241 ? 8.620 2.344 -22.320 1.00 87.38 241 GLU A N 1
ATOM 2016 C CA . GLU A 1 241 ? 7.663 3.224 -22.983 1.00 87.38 241 GLU A CA 1
ATOM 2017 C C . GLU A 1 241 ? 6.240 2.899 -22.535 1.00 87.38 241 GLU A C 1
ATOM 2019 O O . GLU A 1 241 ? 5.881 1.736 -22.349 1.00 87.38 241 GLU A O 1
ATOM 2024 N N . VAL A 1 242 ? 5.412 3.934 -22.372 1.00 87.38 242 VAL A N 1
ATOM 2025 C CA . VAL A 1 242 ? 4.010 3.780 -21.974 1.00 87.38 242 VAL A CA 1
ATOM 2026 C C . VAL A 1 242 ? 3.101 4.474 -22.977 1.00 87.38 242 VAL A C 1
ATOM 2028 O O . VAL A 1 242 ? 3.198 5.683 -23.199 1.00 87.38 242 VAL A O 1
ATOM 2031 N N . LYS A 1 243 ? 2.178 3.709 -23.555 1.00 86.88 243 LYS A N 1
ATOM 2032 C CA . LYS A 1 243 ? 1.128 4.190 -24.455 1.00 86.88 243 LYS A CA 1
ATOM 2033 C C . LYS A 1 243 ? -0.216 4.087 -23.749 1.00 86.88 243 LYS A C 1
ATOM 2035 O O . LYS A 1 243 ? -0.486 3.116 -23.053 1.00 86.88 243 LYS A O 1
ATOM 2040 N N . ILE A 1 244 ? -1.065 5.092 -23.916 1.00 81.69 244 ILE A N 1
ATOM 2041 C CA . ILE A 1 244 ? -2.428 5.074 -23.377 1.00 81.69 244 ILE A CA 1
ATOM 2042 C C . ILE A 1 244 ? -3.369 4.934 -24.560 1.00 81.69 244 ILE A C 1
ATOM 2044 O O . ILE A 1 244 ? -3.321 5.756 -25.475 1.00 81.69 244 ILE A O 1
ATOM 2048 N N . GLN A 1 245 ? -4.202 3.900 -24.532 1.00 76.69 245 GLN A N 1
ATOM 2049 C CA . GLN A 1 245 ? -5.288 3.743 -25.486 1.00 76.69 245 GLN A CA 1
ATOM 2050 C C . GLN A 1 245 ? -6.579 4.210 -24.822 1.00 76.69 245 GLN A C 1
ATOM 2052 O O . GLN A 1 245 ? -7.006 3.645 -23.812 1.00 76.69 245 GLN A O 1
ATOM 2057 N N . ASN A 1 246 ? -7.178 5.249 -25.400 1.00 65.44 246 ASN A N 1
ATOM 2058 C CA . ASN A 1 246 ? -8.522 5.671 -25.043 1.00 65.44 246 ASN A CA 1
ATOM 2059 C C . ASN A 1 246 ? -9.495 4.733 -25.766 1.00 65.44 246 ASN A C 1
ATOM 2061 O O . ASN A 1 246 ? -9.455 4.656 -26.995 1.00 65.44 246 ASN A O 1
ATOM 2065 N N . GLN A 1 247 ? -10.316 4.009 -25.005 1.00 54.88 247 GLN A N 1
ATOM 2066 C CA . GLN A 1 247 ? -11.501 3.331 -25.540 1.00 54.88 247 GLN A CA 1
ATOM 2067 C C . GLN A 1 247 ? -12.684 4.293 -25.580 1.00 54.88 247 GLN A C 1
ATOM 2069 O O . GLN A 1 247 ? -12.811 5.093 -24.623 1.00 54.88 247 GLN A O 1
#

pLDDT: mean 74.41, std 15.91, range [29.84, 91.62]

Sequence (247 aa):
MVEAGSAKKMDPNLFTIEEHQTYYIYTVVIDVNRIGKDVIYIEKKEKKKEKDREKDENKNKKDIEIIEKEGKKIIKLEGNEIKFDPDIEVSIEEVEKLYMINFSLKDKNKKQERIIQLIKSILYLKRDIKGRQEDLTPKLLILGLYNNHPYLSFKDKILLTNEYEEIYEEETVTTDNVVKINRRIVKFNKPVFEILSAFNELEKKQLKEDEILDIINKIERFLDDNNTNKRIILAHSPEIEVKIQNQ

Foldseek 3Di:
DDDDDDDDDDDDDPPPPPPPDDDDDDDDDDPLVCQQKDKDKDFQDDPDDPPPPPPDPPPPDFDWDWDADPNDTFIDTNNHTDDDDPQWDWDWDDDPRIIMIMIGGNDLVVSLVVVLVVLVCQQQPWDDDPNDIDGNHDQKDKDKQAQPDDDDDQPVFKDFPDGWDWDWDWDWDDDDNDTDTDIDTDDTDFTEIEGEDQDPDEAEEEDDPVVSVVVSVVVSVSSVDSDRDMYIYIYHYPSHHYHYDHD

InterPro domains:
  IPR010154 CRISPR-associated protein Cas7/Cst2/DevR [PF01905] (6-164)
  IPR013414 CRISPR-associated protein Cas7, subtype I-B/Tneap [TIGR02585] (7-210)

Secondary structure (DSSP, 8-state):
-------PPPP--TTS---------------GGGTTEEEEEEE------GGGGGG---TT---EEEEEETTEEEEEETTEEPPPPTTEEEEEEEETTEEEEEEEES-HHHHHHHHHHHHHHHHT-EEEETTEEEE---SEEEEEE-SSSPPPP-GGGEEEEE--EEEEEEEEEEETTEEEEEEEEEEEE--EEEEE---S--EEEE--HHHHHHHHHHHHHHHH------EEEEEE-TTSEEEEE--

Organism: NCBI:txid1295609

Radius of gyration: 29.81 Å; chains: 1; bounding box: 76×47×87 Å